Protein AF-0000000083528458 (afdb_homodimer)

Structure (mmCIF, N/CA/C/O backbone):
data_AF-0000000083528458-model_v1
#
loop_
_entity.id
_entity.type
_entity.pdbx_description
1 polymer Dermatopontin
#
loop_
_atom_site.group_PDB
_atom_site.id
_atom_site.type_symbol
_atom_site.label_atom_id
_atom_site.label_alt_id
_atom_site.label_comp_id
_atom_site.label_asym_id
_atom_site.label_entity_id
_atom_site.label_seq_id
_atom_site.pdbx_PDB_ins_code
_atom_site.Cartn_x
_atom_site.Cartn_y
_atom_site.Cartn_z
_atom_site.occupancy
_atom_site.B_iso_or_equiv
_atom_site.auth_seq_id
_atom_site.auth_comp_id
_atom_site.auth_asym_id
_atom_site.auth_atom_id
_atom_site.pdbx_PDB_model_num
ATOM 1 N N . MET A 1 1 ? 11.516 63.688 -13.656 1 26.7 1 MET A N 1
ATOM 2 C CA . MET A 1 1 ? 11.867 62.312 -13.43 1 26.7 1 MET A CA 1
ATOM 3 C C . MET A 1 1 ? 11.25 61.781 -12.133 1 26.7 1 MET A C 1
ATOM 5 O O . MET A 1 1 ? 11.594 62.281 -11.047 1 26.7 1 MET A O 1
ATOM 9 N N . ARG A 1 2 ? 9.875 61.438 -12.102 1 43.22 2 ARG A N 1
ATOM 10 C CA . ARG A 1 2 ? 9.016 60.938 -11.039 1 43.22 2 ARG A CA 1
ATOM 11 C C . ARG A 1 2 ? 9.578 59.656 -10.453 1 43.22 2 ARG A C 1
ATOM 13 O O . ARG A 1 2 ? 9.812 58.688 -11.18 1 43.22 2 ARG A O 1
ATOM 20 N N . THR A 1 3 ? 10.344 59.656 -9.414 1 36.19 3 THR A N 1
ATOM 21 C CA . THR A 1 3 ? 10.867 58.531 -8.648 1 36.19 3 THR A CA 1
ATOM 22 C C . THR A 1 3 ? 9.742 57.625 -8.172 1 36.19 3 THR A C 1
ATOM 24 O O . THR A 1 3 ? 8.867 58.062 -7.422 1 36.19 3 THR A O 1
ATOM 27 N N . LEU A 1 4 ? 9.258 56.688 -8.969 1 46.72 4 LEU A N 1
ATOM 28 C CA . LEU A 1 4 ? 8.273 55.719 -8.539 1 46.72 4 LEU A CA 1
ATOM 29 C C . LEU A 1 4 ? 8.82 54.844 -7.402 1 46.72 4 LEU A C 1
ATOM 31 O O . LEU A 1 4 ? 9.844 54.188 -7.559 1 46.72 4 LEU A O 1
ATOM 35 N N . GLY A 1 5 ? 8.555 55.156 -6.145 1 39.53 5 GLY A N 1
ATOM 36 C CA . GLY A 1 5 ? 8.828 54.375 -4.961 1 39.53 5 GLY A CA 1
ATOM 37 C C . GLY A 1 5 ? 8.195 53 -5.012 1 39.53 5 GLY A C 1
ATOM 38 O O . GLY A 1 5 ? 6.988 52.875 -5.211 1 39.53 5 GLY A O 1
ATOM 39 N N . LEU A 1 6 ? 8.953 51.938 -5.398 1 43.88 6 LEU A N 1
ATOM 40 C CA . LEU A 1 6 ? 8.562 50.531 -5.363 1 43.88 6 LEU A CA 1
ATOM 41 C C . LEU A 1 6 ? 8.195 50.094 -3.947 1 43.88 6 LEU A C 1
ATOM 43 O O . LEU A 1 6 ? 9.031 50.188 -3.039 1 43.88 6 LEU A O 1
ATOM 47 N N . LEU A 1 7 ? 6.898 50.125 -3.555 1 44.03 7 LEU A N 1
ATOM 48 C CA . LEU A 1 7 ? 6.398 49.531 -2.316 1 44.03 7 LEU A CA 1
ATOM 49 C C . LEU A 1 7 ? 6.598 48 -2.312 1 44.03 7 LEU A C 1
ATOM 51 O O . LEU A 1 7 ? 6.035 47.312 -3.15 1 44.03 7 LEU A O 1
ATOM 55 N N . ILE A 1 8 ? 7.684 47.531 -1.72 1 39.53 8 ILE A N 1
ATOM 56 C CA . ILE A 1 8 ? 7.91 46.094 -1.49 1 39.53 8 ILE A CA 1
ATOM 57 C C . ILE A 1 8 ? 6.91 45.562 -0.464 1 39.53 8 ILE A C 1
ATOM 59 O O . ILE A 1 8 ? 6.91 46 0.69 1 39.53 8 ILE A O 1
ATOM 63 N N . ILE A 1 9 ? 5.746 45.062 -0.829 1 37.22 9 ILE A N 1
ATOM 64 C CA . ILE A 1 9 ? 4.848 44.344 0.078 1 37.22 9 ILE A CA 1
ATOM 65 C C . ILE A 1 9 ? 5.52 43.062 0.566 1 37.22 9 ILE A C 1
ATOM 67 O O . ILE A 1 9 ? 5.781 42.156 -0.224 1 37.22 9 ILE A O 1
ATOM 71 N N . ILE A 1 10 ? 6.219 43.031 1.672 1 35.59 10 ILE A N 1
ATOM 72 C CA . ILE A 1 10 ? 6.699 41.844 2.328 1 35.59 10 ILE A CA 1
ATOM 73 C C . ILE A 1 10 ? 5.516 41 2.811 1 35.59 10 ILE A C 1
ATOM 75 O O . ILE A 1 10 ? 4.738 41.438 3.658 1 35.59 10 ILE A O 1
ATOM 79 N N . ILE A 1 11 ? 5 40.094 2.002 1 36.56 11 ILE A N 1
ATOM 80 C CA . ILE A 1 11 ? 4.023 39.125 2.482 1 36.56 11 ILE A CA 1
ATOM 81 C C . ILE A 1 11 ? 4.617 38.344 3.635 1 36.56 11 ILE A C 1
ATOM 83 O O . ILE A 1 11 ? 5.562 37.562 3.441 1 36.56 11 ILE A O 1
ATOM 87 N N . ALA A 1 12 ? 4.656 38.844 4.805 1 35.97 12 ALA A N 1
ATOM 88 C CA . ALA A 1 12 ? 4.992 38.062 5.988 1 35.97 12 ALA A CA 1
ATOM 89 C C . ALA A 1 12 ? 4.105 36.812 6.086 1 35.97 12 ALA A C 1
ATOM 91 O O . ALA A 1 12 ? 2.896 36.938 6.289 1 35.97 12 ALA A O 1
ATOM 92 N N . GLY A 1 13 ? 4.438 35.75 5.438 1 35.53 13 GLY A N 1
ATOM 93 C CA . GLY A 1 13 ? 3.771 34.5 5.801 1 35.53 13 GLY A CA 1
ATOM 94 C C . GLY A 1 13 ? 3.672 34.312 7.301 1 35.53 13 GLY A C 1
ATOM 95 O O . GLY A 1 13 ? 4.641 34.531 8.031 1 35.53 13 GLY A O 1
ATOM 96 N N . ILE A 1 14 ? 2.559 34.5 7.93 1 36.06 14 ILE A N 1
ATOM 97 C CA . ILE A 1 14 ? 2.248 34.219 9.328 1 36.06 14 ILE A CA 1
ATOM 98 C C . ILE A 1 14 ? 2.854 32.875 9.727 1 36.06 14 ILE A C 1
ATOM 100 O O . ILE A 1 14 ? 2.422 31.828 9.25 1 36.06 14 ILE A O 1
ATOM 104 N N . HIS A 1 15 ? 4.184 32.781 9.898 1 38.88 15 HIS A N 1
ATOM 105 C CA . HIS A 1 15 ? 4.77 31.641 10.609 1 38.88 15 HIS A CA 1
ATOM 106 C C . HIS A 1 15 ? 4.176 31.5 12.008 1 38.88 15 HIS A C 1
ATOM 108 O O . HIS A 1 15 ? 4.484 32.312 12.898 1 38.88 15 HIS A O 1
ATOM 114 N N . GLY A 1 16 ? 2.918 31.109 12.195 1 38.94 16 GLY A N 1
ATOM 115 C CA . GLY A 1 16 ? 2.393 30.906 13.531 1 38.94 16 GLY A CA 1
ATOM 116 C C . GLY A 1 16 ? 3.266 30 14.383 1 38.94 16 GLY A C 1
ATOM 117 O O . GLY A 1 16 ? 3.818 29.016 13.883 1 38.94 16 GLY A O 1
ATOM 118 N N . GLU A 1 17 ? 3.939 30.391 15.398 1 49.03 17 GLU A N 1
ATOM 119 C CA . GLU A 1 17 ? 4.668 29.609 16.406 1 49.03 17 GLU A CA 1
ATOM 120 C C . GLU A 1 17 ? 3.824 28.453 16.922 1 49.03 17 GLU A C 1
ATOM 122 O O . GLU A 1 17 ? 2.6 28.562 17.016 1 49.03 17 GLU A O 1
ATOM 127 N N . PRO A 1 18 ? 4.375 27.125 17 1 53.72 18 PRO A N 1
ATOM 128 C CA . PRO A 1 18 ? 3.648 25.969 17.516 1 53.72 18 PRO A CA 1
ATOM 129 C C . PRO A 1 18 ? 3.07 26.219 18.906 1 53.72 18 PRO A C 1
ATOM 131 O O . PRO A 1 18 ? 3.746 26.781 19.766 1 53.72 18 PRO A O 1
ATOM 134 N N . PRO A 1 19 ? 1.798 26.219 19.125 1 51.81 19 PRO A N 1
ATOM 135 C CA . PRO A 1 19 ? 1.324 26.203 20.516 1 51.81 19 PRO A CA 1
ATOM 136 C C . PRO A 1 19 ? 1.971 25.094 21.344 1 51.81 19 PRO A C 1
ATOM 138 O O . PRO A 1 19 ? 2.59 24.188 20.797 1 51.81 19 PRO A O 1
ATOM 141 N N . ASP A 1 20 ? 2.062 25.156 22.672 1 54.38 20 ASP A N 1
ATOM 142 C CA . ASP A 1 20 ? 2.457 24.094 23.594 1 54.38 20 ASP A CA 1
ATOM 143 C C . ASP A 1 20 ? 1.924 22.734 23.125 1 54.38 20 ASP A C 1
ATOM 145 O O . ASP A 1 20 ? 0.885 22.281 23.609 1 54.38 20 ASP A O 1
ATOM 149 N N . ASN A 1 21 ? 2.17 22.25 21.938 1 59.62 21 ASN A N 1
ATOM 150 C CA . ASN A 1 21 ? 1.593 21.078 21.297 1 59.62 21 ASN A CA 1
ATOM 151 C C . ASN A 1 21 ? 2.186 19.781 21.859 1 59.62 21 ASN A C 1
ATOM 153 O O . ASN A 1 21 ? 3.389 19.719 22.125 1 59.62 21 ASN A O 1
ATOM 157 N N . ARG A 1 22 ? 1.427 18.984 22.516 1 84.38 22 ARG A N 1
ATOM 158 C CA . ARG A 1 22 ? 1.817 17.609 22.844 1 84.38 22 ARG A CA 1
ATOM 159 C C . ARG A 1 22 ? 1.987 16.781 21.578 1 84.38 22 ARG A C 1
ATOM 161 O O . ARG A 1 22 ? 1.004 16.312 21 1 84.38 22 ARG A O 1
ATOM 168 N N . TRP A 1 23 ? 3.188 16.766 21.156 1 97.19 23 TRP A N 1
ATOM 169 C CA . TRP A 1 23 ? 3.564 15.969 20 1 97.19 23 TRP A CA 1
ATOM 170 C C . TRP A 1 23 ? 3.383 14.477 20.266 1 97.19 23 TRP A C 1
ATOM 172 O O . TRP A 1 23 ? 3.479 14.039 21.422 1 97.19 23 TRP A O 1
ATOM 182 N N . LEU A 1 24 ? 3.098 13.789 19.25 1 98 24 LEU A N 1
ATOM 183 C CA . LEU A 1 24 ? 2.725 12.383 19.391 1 98 24 LEU A CA 1
ATOM 184 C C . LEU A 1 24 ? 3.938 11.477 19.203 1 98 24 LEU A C 1
ATOM 186 O O . LEU A 1 24 ? 3.861 10.273 19.438 1 98 24 LEU A O 1
ATOM 190 N N . ASN A 1 25 ? 5.023 12 18.719 1 98.19 25 ASN A N 1
ATOM 191 C CA . ASN A 1 25 ? 6.27 11.258 18.578 1 98.19 25 ASN A CA 1
ATOM 192 C C . ASN A 1 25 ? 7.461 12.047 19.109 1 98.19 25 ASN A C 1
ATOM 194 O O . ASN A 1 25 ? 7.344 13.234 19.406 1 98.19 25 ASN A O 1
ATOM 198 N N . GLU A 1 26 ? 8.555 11.328 19.297 1 97.12 26 GLU A N 1
ATOM 199 C CA . GLU A 1 26 ? 9.867 11.93 19.531 1 97.12 26 GLU A CA 1
ATOM 200 C C . GLU A 1 26 ? 10.727 11.867 18.266 1 97.12 26 GLU A C 1
ATOM 202 O O . GLU A 1 26 ? 10.461 11.062 17.375 1 97.12 26 GLU A O 1
ATOM 207 N N . PHE A 1 27 ? 11.664 12.797 18.25 1 97.62 27 PHE A N 1
ATOM 208 C CA . PHE A 1 27 ? 12.586 12.75 17.125 1 97.62 27 PHE A CA 1
ATOM 209 C C . PHE A 1 27 ? 13.242 11.375 17.031 1 97.62 27 PHE A C 1
ATOM 211 O O . PHE A 1 27 ? 13.586 10.773 18.047 1 97.62 27 PHE A O 1
ATOM 218 N N . ASP A 1 28 ? 13.438 10.922 15.75 1 97.62 28 ASP A N 1
ATOM 219 C CA . ASP A 1 28 ? 14.18 9.719 15.406 1 97.62 28 ASP A CA 1
ATOM 220 C C . ASP A 1 28 ? 13.492 8.469 15.953 1 97.62 28 ASP A C 1
ATOM 222 O O . ASP A 1 28 ? 14.133 7.434 16.141 1 97.62 28 ASP A O 1
ATOM 226 N N . ASP A 1 29 ? 12.25 8.602 16.281 1 94.75 29 ASP A N 1
ATOM 227 C CA . ASP A 1 29 ? 11.508 7.496 16.875 1 94.75 29 ASP A CA 1
ATOM 228 C C . ASP A 1 29 ? 10.281 7.148 16.031 1 94.75 29 ASP A C 1
ATOM 230 O O . ASP A 1 29 ? 10.055 7.75 14.984 1 94.75 29 ASP A O 1
ATOM 234 N N . LYS A 1 30 ? 9.578 6.141 16.484 1 97.94 30 LYS A N 1
ATOM 235 C CA . LYS A 1 30 ? 8.383 5.68 15.773 1 97.94 30 LYS A CA 1
ATOM 236 C C . LYS A 1 30 ? 7.195 6.598 16.062 1 97.94 30 LYS A C 1
ATOM 238 O O . LYS A 1 30 ? 7.145 7.254 17.094 1 97.94 30 LYS A O 1
ATOM 243 N N . LEU A 1 31 ? 6.332 6.746 15.086 1 98.75 31 LEU A N 1
ATOM 244 C CA . LEU A 1 31 ? 5.031 7.402 15.188 1 98.75 31 LEU A CA 1
ATOM 245 C C . LEU A 1 31 ? 3.902 6.402 14.961 1 98.75 31 LEU A C 1
ATOM 247 O O . LEU A 1 31 ? 3.889 5.688 13.953 1 98.75 31 LEU A O 1
ATOM 251 N N . LEU A 1 32 ? 3.062 6.223 15.906 1 98.81 32 LEU A N 1
ATOM 252 C CA . LEU A 1 32 ? 1.847 5.43 15.773 1 98.81 32 LEU A CA 1
ATOM 253 C C . LEU A 1 32 ? 0.646 6.176 16.344 1 98.81 32 LEU A C 1
ATOM 255 O O . LEU A 1 32 ? 0.632 6.527 17.531 1 98.81 32 LEU A O 1
ATOM 259 N N . PHE A 1 33 ? -0.317 6.406 15.508 1 98.81 33 PHE A N 1
ATOM 260 C CA . PHE A 1 33 ? -1.505 7.141 15.93 1 98.81 33 PHE A CA 1
ATOM 261 C C . PHE A 1 33 ? -2.742 6.637 15.195 1 98.81 33 PHE A C 1
ATOM 263 O O . PHE A 1 33 ? -2.707 6.426 13.984 1 98.81 33 PHE A O 1
ATOM 270 N N . THR A 1 34 ? -3.811 6.422 15.859 1 98.88 34 THR A N 1
ATOM 271 C CA . THR A 1 34 ? -5.137 6.195 15.297 1 98.88 34 THR A CA 1
ATOM 272 C C . THR A 1 34 ? -6.191 7.004 16.047 1 98.88 34 THR A C 1
ATOM 274 O O . THR A 1 34 ? -6.129 7.133 17.266 1 98.88 34 THR A O 1
ATOM 277 N N . CYS A 1 35 ? -7.137 7.516 15.328 1 98.88 35 CYS A N 1
ATOM 278 C CA . CYS A 1 35 ? -8.273 8.18 15.969 1 98.88 35 CYS A CA 1
ATOM 279 C C . CYS A 1 35 ? -9.156 7.168 16.688 1 98.88 35 CYS A C 1
ATOM 281 O O . CYS A 1 35 ? -9.203 5.992 16.312 1 98.88 35 CYS A O 1
ATOM 283 N N . PRO A 1 36 ? -9.906 7.691 17.719 1 98.38 36 PRO A N 1
ATOM 284 C CA . PRO A 1 36 ? -10.914 6.816 18.312 1 98.38 36 PRO A CA 1
ATOM 285 C C . PRO A 1 36 ? -11.938 6.309 17.297 1 98.38 36 PRO A C 1
ATOM 287 O O . PRO A 1 36 ? -12.156 6.945 16.266 1 98.38 36 PRO A O 1
ATOM 290 N N . THR A 1 37 ? -12.578 5.188 17.734 1 97.06 37 THR A N 1
ATOM 291 C CA . THR A 1 37 ? -13.594 4.594 16.875 1 97.06 37 THR A CA 1
ATOM 292 C C . THR A 1 37 ? -14.617 5.645 16.438 1 97.06 37 THR A C 1
ATOM 294 O O . THR A 1 37 ? -15.039 6.477 17.234 1 97.06 37 THR A O 1
ATOM 297 N N . LEU A 1 38 ? -15.008 5.68 15.219 1 98.56 38 LEU A N 1
ATOM 298 C CA . LEU A 1 38 ? -16.016 6.512 14.586 1 98.56 38 LEU A CA 1
ATOM 299 C C . LEU A 1 38 ? -15.445 7.871 14.195 1 98.56 38 LEU A C 1
ATOM 301 O O . LEU A 1 38 ? -16.156 8.703 13.609 1 98.56 38 LEU A O 1
ATOM 305 N N . ASN A 1 39 ? -14.234 8.133 14.594 1 98.81 39 ASN A N 1
ATOM 306 C CA . ASN A 1 39 ? -13.586 9.398 14.281 1 98.81 39 ASN A CA 1
ATOM 307 C C . ASN A 1 39 ? -12.523 9.234 13.203 1 98.81 39 ASN A C 1
ATOM 309 O O . ASN A 1 39 ? -12.023 8.133 12.977 1 98.81 39 ASN A O 1
ATOM 313 N N . THR A 1 40 ? -12.258 10.336 12.539 1 98.94 40 THR A N 1
ATOM 314 C CA . THR A 1 40 ? -11.195 10.398 11.547 1 98.94 40 THR A CA 1
ATOM 315 C C . THR A 1 40 ? -10.289 11.609 11.789 1 98.94 40 THR A C 1
ATOM 317 O O . THR A 1 40 ? -10.617 12.477 12.602 1 98.94 40 THR A O 1
ATOM 320 N N . ILE A 1 41 ? -9.164 11.68 11.125 1 98.94 41 ILE A N 1
ATOM 321 C CA . ILE A 1 41 ? -8.219 12.773 11.305 1 98.94 41 ILE A CA 1
ATOM 322 C C . ILE A 1 41 ? -8.812 14.07 10.758 1 98.94 41 ILE A C 1
ATOM 324 O O . ILE A 1 41 ? -9.242 14.125 9.609 1 98.94 41 ILE A O 1
ATOM 328 N N . GLY A 1 42 ? -8.812 15.086 11.641 1 98.88 42 GLY A N 1
ATOM 329 C CA . GLY A 1 42 ? -9.391 16.359 11.234 1 98.88 42 GLY A CA 1
ATOM 330 C C . GLY A 1 42 ? -8.383 17.5 11.242 1 98.88 42 GLY A C 1
ATOM 331 O O . GLY A 1 42 ? -8.648 18.578 10.711 1 98.88 42 GLY A O 1
ATOM 332 N N . LEU A 1 43 ? -7.293 17.359 11.844 1 98.81 43 LEU A N 1
ATOM 333 C CA . LEU A 1 43 ? -6.234 18.359 11.938 1 98.81 43 LEU A CA 1
ATOM 334 C C . LEU A 1 43 ? -4.859 17.688 11.945 1 98.81 43 LEU A C 1
ATOM 336 O O . LEU A 1 43 ? -4.656 16.672 12.609 1 98.81 43 LEU A O 1
ATOM 340 N N . ILE A 1 44 ? -3.938 18.25 11.164 1 98.88 44 ILE A N 1
ATOM 341 C CA . ILE A 1 44 ? -2.564 17.766 11.109 1 98.88 44 ILE A CA 1
ATOM 342 C C . ILE A 1 44 ? -1.596 18.906 11.406 1 98.88 44 ILE A C 1
ATOM 344 O O . ILE A 1 44 ? -1.685 19.969 10.797 1 98.88 44 ILE A O 1
ATOM 348 N N . SER A 1 45 ? -0.656 18.719 12.32 1 98.69 45 SER A N 1
ATOM 349 C CA . SER A 1 45 ? 0.413 19.672 12.594 1 98.69 45 SER A CA 1
ATOM 350 C C . SER A 1 45 ? 1.772 18.984 12.641 1 98.69 45 SER A C 1
ATOM 352 O O . SER A 1 45 ? 1.883 17.844 13.117 1 98.69 45 SER A O 1
ATOM 354 N N . SER A 1 46 ? 2.721 19.688 12.148 1 98.62 46 SER A N 1
ATOM 355 C CA . SER A 1 46 ? 4.059 19.094 12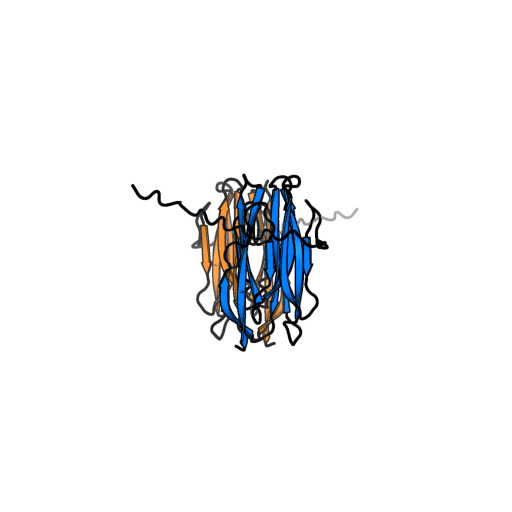.172 1 98.62 46 SER A CA 1
ATOM 356 C C . SER A 1 46 ? 5.133 20.172 12.219 1 98.62 46 SER A C 1
ATOM 358 O O . SER A 1 46 ? 4.961 21.266 11.664 1 98.62 46 SER A O 1
ATOM 360 N N . GLN A 1 47 ? 6.227 19.812 12.883 1 97.81 47 GLN A N 1
ATOM 361 C CA . GLN A 1 47 ? 7.371 20.703 13 1 97.81 47 GLN A CA 1
ATOM 362 C C . GLN A 1 47 ? 8.68 19.938 12.82 1 97.81 47 GLN A C 1
ATOM 364 O O . GLN A 1 47 ? 8.914 18.922 13.484 1 97.81 47 GLN A O 1
ATOM 369 N N . HIS A 1 48 ? 9.484 20.453 11.977 1 98.38 48 HIS A N 1
ATOM 370 C CA . HIS A 1 48 ? 10.797 19.859 11.727 1 98.38 48 HIS A CA 1
ATOM 371 C C . HIS A 1 48 ? 11.852 20.469 12.656 1 98.38 48 HIS A C 1
ATOM 373 O O . HIS A 1 48 ? 11.742 21.625 13.055 1 98.38 48 HIS A O 1
ATOM 379 N N . HIS A 1 49 ? 12.82 19.672 12.953 1 97.88 49 HIS A N 1
ATOM 380 C CA . HIS A 1 49 ? 14.008 20.172 13.641 1 97.88 49 HIS A CA 1
ATOM 381 C C . HIS A 1 49 ? 15.273 19.766 12.891 1 97.88 49 HIS A C 1
ATOM 383 O O . HIS A 1 49 ? 15.555 18.578 12.711 1 97.88 49 HIS A O 1
ATOM 389 N N . SER A 1 50 ? 16.141 20.719 12.578 1 97.25 50 SER A N 1
ATOM 390 C CA . SER A 1 50 ? 17.281 20.531 11.688 1 97.25 50 SER A CA 1
ATOM 391 C C . SER A 1 50 ? 18.375 19.719 12.359 1 97.25 50 SER A C 1
ATOM 393 O O . SER A 1 50 ? 19.219 19.109 11.688 1 97.25 50 SER A O 1
ATOM 395 N N . TYR A 1 51 ? 18.453 19.734 13.656 1 97.56 51 TYR A N 1
ATOM 396 C CA . TYR A 1 51 ? 19.438 18.922 14.359 1 97.56 51 TYR A CA 1
ATOM 397 C C . TYR A 1 51 ? 19.125 17.438 14.211 1 97.56 51 TYR A C 1
ATOM 399 O O . TYR A 1 51 ? 20.031 16.641 13.953 1 97.56 51 TYR A O 1
ATOM 407 N N . TYR A 1 52 ? 17.875 17.094 14.43 1 98 52 TYR A N 1
ATOM 408 C CA . TYR A 1 52 ? 17.453 15.703 14.383 1 98 52 TYR A CA 1
ATOM 409 C C . TYR A 1 52 ? 17.125 15.281 12.953 1 98 52 TYR A C 1
ATOM 411 O O . TYR A 1 52 ? 17 14.094 12.664 1 98 52 TYR A O 1
ATOM 419 N N . GLU A 1 53 ? 16.984 16.359 12.055 1 98.5 53 GLU A N 1
ATOM 420 C CA . GLU A 1 53 ? 16.562 16.141 10.672 1 98.5 53 GLU A CA 1
ATOM 421 C C . GLU A 1 53 ? 15.312 15.25 10.609 1 98.5 53 GLU A C 1
ATOM 423 O O . GLU A 1 53 ? 15.281 14.266 9.867 1 98.5 53 GLU A O 1
ATOM 428 N N . ASP A 1 54 ? 14.367 15.531 11.477 1 98.69 54 ASP A N 1
ATOM 429 C CA . ASP A 1 54 ? 13.094 14.828 11.625 1 98.69 54 ASP A CA 1
ATOM 430 C C . ASP A 1 54 ? 11.984 15.781 12.047 1 98.69 54 ASP A C 1
ATOM 432 O O . ASP A 1 54 ? 12.242 16.938 12.398 1 98.69 54 ASP A O 1
ATOM 436 N N . ARG A 1 55 ? 10.758 15.289 11.914 1 98.5 55 ARG A N 1
ATOM 437 C CA . ARG A 1 55 ? 9.602 16.109 12.25 1 98.5 55 ARG A CA 1
ATOM 438 C C . ARG A 1 55 ? 8.844 15.508 13.438 1 98.5 55 ARG A C 1
ATOM 440 O O . ARG A 1 55 ? 8.789 14.289 13.602 1 98.5 55 ARG A O 1
ATOM 447 N N . LEU A 1 56 ? 8.266 16.391 14.195 1 98.44 56 LEU A N 1
ATOM 448 C CA . LEU A 1 56 ? 7.234 16.047 15.172 1 98.44 56 LEU A CA 1
ATOM 449 C C . LEU A 1 56 ? 5.844 16.172 14.555 1 98.44 56 LEU A C 1
ATOM 451 O O . LEU A 1 56 ? 5.621 17.016 13.68 1 98.44 56 LEU A O 1
ATOM 455 N N . TRP A 1 57 ? 4.961 15.336 15.047 1 98.69 57 TRP A N 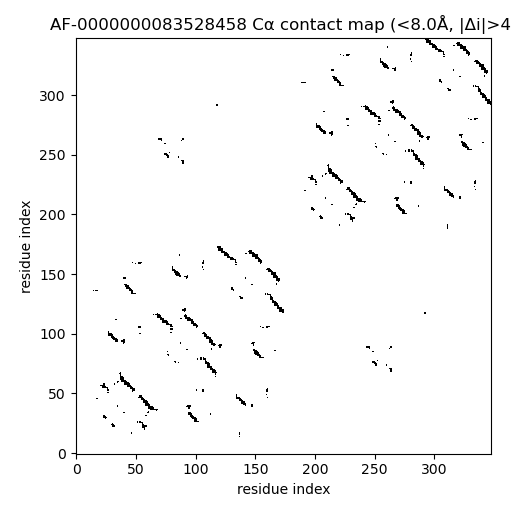1
ATOM 456 C CA . TRP A 1 57 ? 3.627 15.289 14.453 1 98.69 57 TRP A CA 1
ATOM 457 C C . TRP A 1 57 ? 2.549 15.336 15.531 1 98.69 57 TRP A C 1
ATOM 459 O O . TRP A 1 57 ? 2.713 14.75 16.609 1 98.69 57 TRP A O 1
ATOM 469 N N . ASP A 1 58 ? 1.53 16.016 15.25 1 98.38 5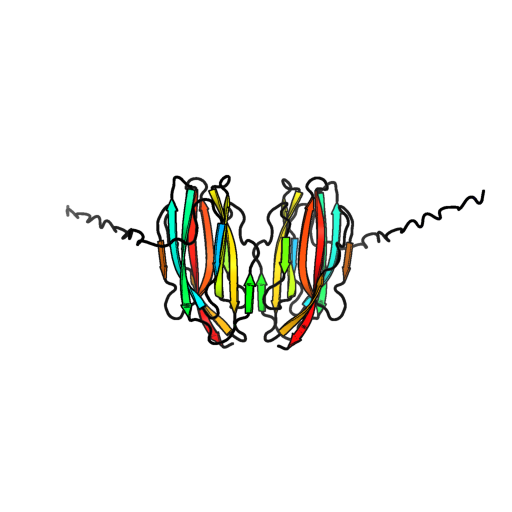8 ASP A N 1
ATOM 470 C CA . ASP A 1 58 ? 0.301 15.953 16.031 1 98.38 58 ASP A CA 1
ATOM 471 C C . ASP A 1 58 ? -0.922 15.812 15.125 1 98.38 58 ASP A C 1
ATOM 473 O O . ASP A 1 58 ? -0.97 16.391 14.047 1 98.38 58 ASP A O 1
ATOM 477 N N . PHE A 1 59 ? -1.812 15.023 15.562 1 98.69 59 PHE A N 1
ATOM 478 C CA . PHE A 1 59 ? -3.084 14.812 14.883 1 98.69 59 PHE A CA 1
ATOM 479 C C . PHE A 1 59 ? -4.25 15 15.844 1 98.69 59 PHE A C 1
ATOM 481 O O . PHE A 1 59 ? -4.203 14.531 16.984 1 98.69 59 PHE A O 1
ATOM 488 N N . LYS A 1 60 ? -5.266 15.648 15.344 1 98.38 60 LYS A N 1
ATOM 489 C CA . LYS A 1 60 ? -6.539 15.703 16.047 1 98.38 60 LYS A CA 1
ATOM 490 C C . LYS A 1 60 ? -7.652 15.055 15.234 1 98.38 60 LYS A C 1
ATOM 492 O O . LYS A 1 60 ? -7.605 15.055 14 1 98.38 60 LYS A O 1
ATOM 497 N N . CYS A 1 61 ? -8.641 14.578 15.984 1 98.69 61 CYS A N 1
ATOM 498 C CA . CYS A 1 61 ? -9.688 13.797 15.328 1 98.69 61 CYS A CA 1
ATOM 499 C C . CYS A 1 61 ? -11.016 14.555 15.344 1 98.69 61 CYS A C 1
ATOM 501 O O . CYS A 1 61 ? -11.203 15.477 16.141 1 98.69 61 CYS A O 1
ATOM 503 N N . LYS A 1 62 ? -11.844 14.211 14.461 1 98.69 62 LYS A N 1
ATOM 504 C CA . LYS A 1 62 ? -13.219 14.695 14.422 1 98.69 62 LYS A CA 1
ATOM 505 C C . LYS A 1 62 ? -14.203 13.547 14.211 1 98.69 62 LYS A C 1
ATOM 507 O O . LYS A 1 62 ? -13.891 12.578 13.516 1 98.69 62 LYS A O 1
ATOM 512 N N . ALA A 1 63 ? -15.406 13.75 14.742 1 98.25 63 ALA A N 1
ATOM 513 C CA . ALA A 1 63 ? -16.453 12.75 14.539 1 98.25 63 ALA A CA 1
ATOM 514 C C . ALA A 1 63 ? -16.844 12.656 13.07 1 98.25 63 ALA A C 1
ATOM 516 O O . ALA A 1 63 ? -17.078 13.68 12.414 1 98.25 63 ALA A O 1
ATOM 517 N N . THR A 1 64 ? -16.938 11.453 12.531 1 98.25 64 THR A N 1
ATOM 518 C CA . THR A 1 64 ? -17.156 11.305 11.094 1 98.25 64 THR A CA 1
ATOM 519 C C . THR A 1 64 ? -18.188 10.219 10.82 1 98.25 64 THR A C 1
ATOM 521 O O . THR A 1 64 ? -19.156 10.453 10.102 1 98.25 64 THR A O 1
ATOM 524 N N . PHE A 1 65 ? -18.016 9 11.398 1 97.69 65 PHE A N 1
ATOM 525 C CA . PHE A 1 65 ? -18.844 7.855 11.062 1 97.69 65 PHE A CA 1
ATOM 526 C C . PHE A 1 65 ? -20.047 7.77 12 1 97.69 65 PHE A C 1
ATOM 528 O O . PHE A 1 65 ? -19.938 8.031 13.195 1 97.69 65 PHE A O 1
ATOM 535 N N . SER A 1 66 ? -21.172 7.406 11.414 1 95.75 66 SER A N 1
ATOM 536 C CA . SER A 1 66 ? -22.375 7.219 12.203 1 95.75 66 SER A CA 1
ATOM 537 C C . SER A 1 66 ? -22.578 5.75 12.57 1 95.75 66 SER A C 1
ATOM 539 O O . SER A 1 66 ? -23.5 5.414 13.32 1 95.75 66 SER A O 1
ATOM 541 N N . GLU A 1 67 ? -21.812 4.863 11.977 1 96.44 67 GLU A N 1
ATOM 542 C CA . GLU A 1 67 ? -21.781 3.432 12.258 1 96.44 67 GLU A CA 1
ATOM 543 C C . GLU A 1 67 ? -20.359 2.9 12.289 1 96.44 67 GLU A C 1
ATOM 545 O O . GLU A 1 67 ? -19.422 3.59 11.867 1 96.44 67 GLU A O 1
ATOM 550 N N . LEU A 1 68 ? -20.234 1.644 12.82 1 97.19 68 LEU A N 1
ATOM 551 C CA . LEU A 1 68 ? -18.906 1.062 12.938 1 97.19 68 LEU A CA 1
ATOM 552 C C . LEU A 1 68 ? -18.281 0.85 11.562 1 97.19 68 LEU A C 1
ATOM 554 O O . LEU A 1 68 ? -18.828 0.129 10.734 1 97.19 68 LEU A O 1
ATOM 558 N N . PRO A 1 69 ? -17.156 1.427 11.32 1 97.94 69 PRO A N 1
ATOM 559 C CA . PRO A 1 69 ? -16.5 1.246 10.023 1 97.94 69 PRO A CA 1
ATOM 560 C C . PRO A 1 69 ? -15.641 -0.015 9.969 1 97.94 69 PRO A C 1
ATOM 562 O O . PRO A 1 69 ? -15.273 -0.566 11.008 1 97.94 69 PRO A O 1
ATOM 565 N N . THR A 1 70 ? -15.312 -0.488 8.727 1 96.75 70 THR A N 1
ATOM 566 C CA . THR A 1 70 ? -14.25 -1.452 8.477 1 96.75 70 THR A CA 1
ATOM 567 C C . THR A 1 70 ? -12.938 -0.738 8.164 1 96.75 70 THR A C 1
ATOM 569 O O . THR A 1 70 ? -12.922 0.244 7.418 1 96.75 70 THR A O 1
ATOM 572 N N . CYS A 1 71 ? -11.906 -1.271 8.781 1 98.31 71 CYS A N 1
ATOM 573 C CA . CYS A 1 71 ? -10.648 -0.55 8.648 1 98.31 71 CYS A CA 1
ATOM 574 C C . CYS A 1 71 ? -9.516 -1.495 8.25 1 98.31 71 CYS A C 1
ATOM 576 O O . CYS A 1 71 ? -9.594 -2.699 8.5 1 98.31 71 CYS A O 1
ATOM 578 N N . ALA A 1 72 ? -8.508 -0.955 7.594 1 98.5 72 ALA A N 1
ATOM 579 C CA . ALA A 1 72 ? -7.328 -1.728 7.223 1 98.5 72 ALA A CA 1
ATOM 580 C C . ALA A 1 72 ? -6.09 -0.837 7.16 1 98.5 72 ALA A C 1
ATOM 582 O O . ALA A 1 72 ? -6.156 0.296 6.68 1 98.5 72 ALA A O 1
ATOM 583 N N . TRP A 1 73 ? -4.969 -1.378 7.66 1 98.88 73 TRP A N 1
ATOM 584 C CA . TRP A 1 73 ? -3.678 -0.727 7.469 1 98.88 73 TRP A CA 1
ATOM 585 C C . TRP A 1 73 ? -3.141 -0.988 6.062 1 98.88 73 TRP A C 1
ATOM 587 O O . TRP A 1 73 ? -3.285 -2.092 5.531 1 98.88 73 TRP A O 1
ATOM 597 N N . THR A 1 74 ? -2.469 0.001 5.508 1 98.88 74 THR A N 1
ATOM 598 C CA . THR A 1 74 ? -1.68 -0.222 4.301 1 98.88 74 THR A CA 1
ATOM 599 C C . THR A 1 74 ? -0.325 -0.833 4.648 1 98.88 74 THR A C 1
ATOM 601 O O . THR A 1 74 ? 0.092 -0.815 5.809 1 98.88 74 THR A O 1
ATOM 604 N N . ASN A 1 75 ? 0.372 -1.448 3.623 1 98.69 75 ASN A N 1
ATOM 605 C CA . ASN A 1 75 ? 1.826 -1.522 3.727 1 98.69 75 ASN A CA 1
ATOM 606 C C . ASN A 1 75 ? 2.465 -0.139 3.646 1 98.69 75 ASN A C 1
ATOM 608 O O . ASN A 1 75 ? 1.766 0.8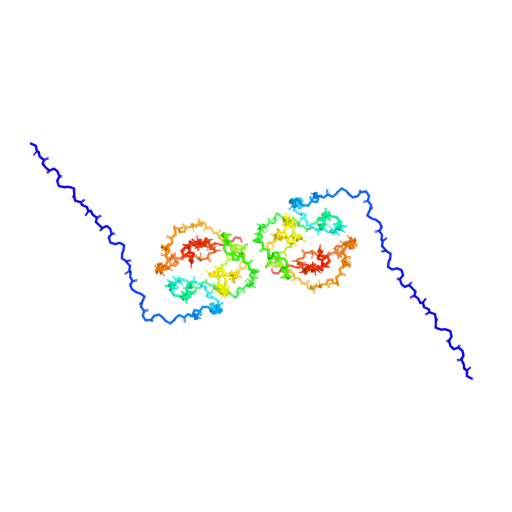65 3.498 1 98.69 75 ASN A O 1
ATOM 612 N N . TYR A 1 76 ? 3.809 -0.108 3.848 1 98.88 76 TYR A N 1
ATOM 613 C CA . TYR A 1 76 ? 4.453 1.186 3.648 1 98.88 76 TYR A CA 1
ATOM 614 C C . TYR A 1 76 ? 4.215 1.702 2.236 1 98.88 76 TYR A C 1
ATOM 616 O O . TYR A 1 76 ? 4.387 0.967 1.262 1 98.88 76 TYR A O 1
ATOM 624 N N . VAL A 1 77 ? 3.855 3.002 2.186 1 98.81 77 VAL A N 1
ATOM 625 C CA . VAL A 1 77 ? 3.438 3.523 0.889 1 98.81 77 VAL A CA 1
ATOM 626 C C . VAL A 1 77 ? 4.637 4.137 0.168 1 98.81 77 VAL A C 1
ATOM 628 O O . VAL A 1 77 ? 4.531 4.543 -0.991 1 98.81 77 VAL A O 1
ATOM 631 N N . ASN A 1 78 ? 5.781 4.25 0.856 1 98.69 78 ASN A N 1
ATOM 632 C CA . ASN A 1 78 ? 6.996 4.809 0.271 1 98.69 78 ASN A CA 1
ATOM 633 C C . ASN A 1 78 ? 8.25 4.102 0.795 1 98.69 78 ASN A C 1
ATOM 635 O O . ASN A 1 78 ? 8.242 3.572 1.907 1 98.69 78 ASN A O 1
ATOM 639 N N . ASN A 1 79 ? 9.32 4.168 -0.01 1 98.06 79 ASN A N 1
ATOM 640 C CA . ASN A 1 79 ? 10.672 3.949 0.497 1 98.06 79 ASN A CA 1
ATOM 641 C C . ASN A 1 79 ? 11.289 5.242 1.018 1 98.06 79 ASN A C 1
ATOM 643 O O . ASN A 1 79 ? 10.75 6.328 0.798 1 98.06 79 ASN A O 1
ATOM 647 N N . MET A 1 80 ? 12.438 5.027 1.713 1 98.31 80 MET A N 1
ATOM 648 C CA . MET A 1 80 ? 13.195 6.219 2.094 1 98.31 80 MET A CA 1
ATOM 649 C C . MET A 1 80 ? 13.555 7.051 0.869 1 98.31 80 MET A C 1
ATOM 651 O O . MET A 1 80 ? 13.922 6.504 -0.172 1 98.31 80 MET A O 1
ATOM 655 N N . ASP A 1 81 ? 13.336 8.398 0.968 1 98.44 81 ASP A N 1
ATOM 656 C CA . ASP A 1 81 ? 13.68 9.398 -0.033 1 98.44 81 ASP A CA 1
ATOM 657 C C . ASP A 1 81 ? 12.734 9.328 -1.23 1 98.44 81 ASP A C 1
ATOM 659 O O . ASP A 1 81 ? 12.836 10.141 -2.154 1 98.44 81 ASP A O 1
ATOM 663 N N . GLU A 1 82 ? 11.812 8.383 -1.188 1 98.25 82 GLU A N 1
ATOM 664 C CA . GLU A 1 82 ? 10.914 8.203 -2.32 1 98.25 82 GLU A CA 1
ATOM 665 C C . GLU A 1 82 ? 9.695 9.109 -2.209 1 98.25 82 GLU A C 1
ATOM 667 O O . GLU A 1 82 ? 9.055 9.18 -1.156 1 98.25 82 GLU A O 1
ATOM 672 N N . GLU A 1 83 ? 9.453 9.891 -3.285 1 98.69 83 GLU A N 1
ATOM 673 C CA . GLU A 1 83 ? 8.18 10.609 -3.381 1 98.69 83 GLU A CA 1
ATOM 674 C C . GLU A 1 83 ? 7.008 9.641 -3.48 1 98.69 83 GLU A C 1
ATOM 676 O O . GLU A 1 83 ? 7.145 8.547 -4.035 1 98.69 83 GLU A O 1
ATOM 681 N N . PHE A 1 84 ? 5.855 10.023 -2.881 1 98.75 84 PHE A N 1
ATOM 682 C CA . PHE A 1 84 ? 4.672 9.188 -3.031 1 98.75 84 PHE A CA 1
ATOM 683 C C . PHE A 1 84 ? 3.41 10.039 -3.098 1 98.75 84 PHE A C 1
ATOM 685 O O . PHE A 1 84 ? 3.404 11.188 -2.637 1 98.75 84 PHE A O 1
ATOM 692 N N . ALA A 1 85 ? 2.43 9.562 -3.771 1 98.81 85 ALA A N 1
ATOM 693 C CA . ALA A 1 85 ? 1.027 9.961 -3.699 1 98.81 85 ALA A CA 1
ATOM 694 C C . ALA A 1 85 ? 0.133 8.781 -3.344 1 98.81 85 ALA A C 1
ATOM 696 O O . ALA A 1 85 ? 0.164 7.746 -4.02 1 98.81 85 ALA A O 1
ATOM 697 N N . PHE A 1 86 ? -0.547 8.945 -2.258 1 98.94 86 PHE A N 1
ATOM 698 C CA . PHE A 1 86 ? -1.374 7.867 -1.739 1 98.94 86 PHE A CA 1
ATOM 699 C C . PHE A 1 86 ? -2.809 8.336 -1.523 1 98.94 86 PHE A C 1
ATOM 701 O O . PHE A 1 86 ? -3.037 9.453 -1.052 1 98.94 86 PHE A O 1
ATOM 708 N N . THR A 1 87 ? -3.734 7.516 -1.951 1 98.94 87 THR A N 1
ATOM 709 C CA . THR A 1 87 ? -5.148 7.695 -1.642 1 98.94 87 THR A CA 1
ATOM 710 C C . THR A 1 87 ? -5.754 6.406 -1.103 1 98.94 87 THR A C 1
ATOM 712 O O . THR A 1 87 ? -5.59 5.34 -1.698 1 98.94 87 THR A O 1
ATOM 715 N N . CYS A 1 88 ? -6.457 6.5 0.057 1 98.88 88 CYS A N 1
ATOM 716 C CA . CYS A 1 88 ? -7.168 5.336 0.574 1 98.88 88 CYS A CA 1
ATOM 717 C C . CYS A 1 88 ? -8.141 4.789 -0.462 1 98.88 88 CYS A C 1
ATOM 719 O O . CYS A 1 88 ? -8.891 5.551 -1.081 1 98.88 88 CYS A O 1
ATOM 721 N N . PRO A 1 89 ? -8.148 3.426 -0.621 1 98.38 89 PRO A N 1
ATOM 722 C CA . PRO A 1 89 ? -8.969 2.861 -1.69 1 98.38 89 PRO A CA 1
ATOM 723 C C . PRO A 1 89 ? -10.445 2.734 -1.296 1 98.38 89 PRO A C 1
ATOM 725 O O . PRO A 1 89 ? -10.766 2.736 -0.106 1 98.38 89 PRO A O 1
ATOM 728 N N . PHE A 1 90 ? -11.328 2.674 -2.289 1 97.5 90 PHE A N 1
ATOM 729 C CA . PHE A 1 90 ? -12.734 2.297 -2.195 1 97.5 90 PHE A CA 1
ATOM 730 C C . PHE A 1 90 ? -13.5 3.285 -1.327 1 97.5 90 PHE A C 1
ATOM 732 O O . PHE A 1 90 ? -14.352 2.887 -0.527 1 97.5 90 PHE A O 1
ATOM 739 N N . GLY A 1 91 ? -13.102 4.52 -1.498 1 97.31 91 GLY A N 1
ATOM 740 C CA . GLY A 1 91 ? -13.852 5.578 -0.838 1 97.31 91 GLY A CA 1
ATOM 741 C C . GLY A 1 91 ? -13.586 5.656 0.653 1 97.31 91 GLY A C 1
ATOM 742 O O . GLY A 1 91 ? -14.367 6.25 1.399 1 97.31 91 GLY A O 1
ATOM 743 N N . SER A 1 92 ? -12.523 5.012 1.119 1 98.56 92 SER A N 1
ATOM 744 C CA . SER A 1 92 ? -12.203 5.031 2.543 1 98.56 92 SER A CA 1
ATOM 745 C C . SER A 1 92 ? -11.469 6.316 2.928 1 98.56 92 SER A C 1
ATOM 747 O O . SER A 1 92 ? -11.086 7.102 2.057 1 98.56 92 SER A O 1
ATOM 749 N N . ILE A 1 93 ? -11.406 6.516 4.281 1 98.88 93 ILE A N 1
ATOM 750 C CA . ILE A 1 93 ? -10.914 7.754 4.879 1 98.88 93 ILE A CA 1
ATOM 751 C C . ILE A 1 93 ? -9.727 7.449 5.793 1 98.88 93 ILE A C 1
ATOM 753 O O . ILE A 1 93 ? -9.727 6.441 6.508 1 98.88 93 ILE A O 1
ATOM 757 N N . ILE A 1 94 ? -8.734 8.328 5.758 1 98.94 94 ILE A N 1
ATOM 758 C CA . ILE A 1 94 ? -7.562 8.133 6.605 1 98.94 94 ILE A CA 1
ATOM 759 C C . ILE A 1 94 ? -7.922 8.422 8.055 1 98.94 94 ILE A C 1
ATOM 761 O O . ILE A 1 94 ? -8.359 9.531 8.383 1 98.94 94 ILE A O 1
ATOM 765 N N . THR A 1 95 ? -7.633 7.414 8.945 1 98.94 95 THR A N 1
ATOM 766 C CA . THR A 1 95 ? -7.996 7.547 10.352 1 98.94 95 THR A CA 1
ATOM 767 C C . THR A 1 95 ? -6.773 7.363 11.25 1 98.94 95 THR A C 1
ATOM 769 O O . THR A 1 95 ? -6.859 7.531 12.469 1 98.94 95 THR A O 1
ATOM 772 N N . GLY A 1 96 ? -5.648 7.004 10.672 1 98.94 96 GLY A N 1
ATOM 773 C CA . GLY A 1 96 ? -4.441 6.773 11.445 1 98.94 96 GLY A CA 1
ATOM 774 C C . GLY A 1 96 ? -3.184 6.738 10.594 1 98.94 96 GLY A C 1
ATOM 775 O O . GLY A 1 96 ? -3.262 6.703 9.367 1 98.94 96 GLY A O 1
ATOM 776 N N . VAL A 1 97 ? -2.07 6.824 11.289 1 98.94 97 VAL A N 1
ATOM 777 C CA . VAL A 1 97 ? -0.769 6.824 10.625 1 98.94 97 VAL A CA 1
ATOM 778 C C . VAL A 1 97 ? 0.228 6.012 11.445 1 98.94 97 VAL A C 1
ATOM 780 O O . VAL A 1 97 ? 0.139 5.965 12.68 1 98.94 97 VAL A O 1
ATOM 783 N N . GLU A 1 98 ? 1.065 5.336 10.758 1 98.94 98 GLU A N 1
ATOM 784 C CA . GLU A 1 98 ? 2.277 4.738 11.312 1 98.94 98 GLU A CA 1
ATOM 785 C C . GLU A 1 98 ? 3.508 5.129 10.5 1 98.94 98 GLU A C 1
ATOM 787 O O . GLU A 1 98 ? 3.455 5.176 9.266 1 98.94 98 GLU A O 1
ATOM 792 N N . ALA A 1 99 ? 4.559 5.469 11.219 1 98.88 99 ALA A N 1
ATOM 793 C CA . ALA A 1 99 ? 5.785 5.836 10.516 1 98.88 99 ALA A CA 1
ATOM 794 C C . ALA A 1 99 ? 7.012 5.578 11.391 1 98.88 99 ALA A C 1
ATOM 796 O O . ALA A 1 99 ? 6.91 5.516 12.617 1 98.88 99 ALA A O 1
ATOM 797 N N . TYR A 1 100 ? 8.109 5.441 10.742 1 98.56 100 TYR A N 1
ATOM 798 C CA . TYR A 1 100 ? 9.375 5.418 11.461 1 98.56 100 TYR A CA 1
ATOM 799 C C . TYR A 1 100 ? 10.445 6.195 10.703 1 98.56 100 TYR A C 1
ATOM 801 O O . TYR A 1 100 ? 10.383 6.316 9.477 1 98.56 100 TYR A O 1
ATOM 809 N N . HIS A 1 101 ? 11.336 6.688 11.5 1 98.75 101 HIS A N 1
ATOM 810 C CA . HIS A 1 101 ? 12.414 7.504 10.953 1 98.75 101 HIS A CA 1
ATOM 811 C C . HIS A 1 101 ? 13.703 6.695 10.82 1 98.75 101 HIS A C 1
ATOM 813 O O . HIS A 1 101 ? 14.039 5.906 11.703 1 98.75 101 HIS A O 1
ATOM 819 N N . SER A 1 102 ? 14.398 6.914 9.703 1 98.25 102 SER A N 1
ATOM 820 C CA . SER A 1 102 ? 15.75 6.387 9.523 1 98.25 102 SER A CA 1
ATOM 821 C C . SER A 1 102 ? 16.797 7.492 9.656 1 98.25 102 SER A C 1
ATOM 823 O O . SER A 1 102 ? 16.812 8.43 8.859 1 98.25 102 SER A O 1
ATOM 825 N N . ASN A 1 103 ? 17.734 7.312 10.562 1 97.88 103 ASN A N 1
ATOM 826 C CA . ASN A 1 103 ? 18.781 8.305 10.734 1 97.88 103 ASN A CA 1
ATOM 827 C C . ASN A 1 103 ? 19.766 8.297 9.57 1 97.88 103 ASN A C 1
ATOM 829 O O . ASN A 1 103 ? 20.469 9.281 9.328 1 97.88 103 ASN A O 1
ATOM 833 N N . TYR A 1 104 ? 19.891 7.184 8.906 1 97.56 104 TYR A N 1
ATOM 834 C CA . TYR A 1 104 ? 20.766 7.094 7.742 1 97.56 104 TYR A CA 1
ATOM 835 C C . TYR A 1 104 ? 20.188 7.883 6.57 1 97.56 104 TYR A C 1
ATOM 837 O O . TYR A 1 104 ? 20.906 8.648 5.922 1 97.56 104 TYR A O 1
ATOM 845 N N . TYR A 1 105 ? 18.938 7.781 6.387 1 98.19 105 TYR A N 1
ATOM 846 C CA . TYR A 1 105 ? 18.281 8.43 5.254 1 98.19 105 TYR A CA 1
ATOM 847 C C . TYR A 1 105 ? 17.734 9.789 5.648 1 98.19 105 TYR A C 1
ATOM 849 O O . TYR A 1 105 ? 17.359 10.594 4.789 1 98.19 105 TYR A O 1
ATOM 857 N N . GLU A 1 106 ? 17.625 10.031 7 1 98.56 106 GLU A N 1
ATOM 858 C CA . GLU A 1 106 ? 17.016 11.242 7.543 1 98.56 106 GLU A CA 1
ATOM 859 C C . GLU A 1 106 ? 15.617 11.469 6.953 1 98.56 106 GLU A C 1
ATOM 861 O O . GLU A 1 106 ? 15.297 12.578 6.523 1 98.56 106 GLU A O 1
ATOM 866 N N . ASP A 1 107 ? 14.867 10.383 6.848 1 98.69 107 ASP A N 1
ATOM 867 C CA . ASP A 1 107 ? 13.523 10.359 6.273 1 98.69 107 ASP A CA 1
ATOM 868 C C . ASP A 1 107 ? 12.648 9.32 6.977 1 98.69 107 ASP A C 1
ATOM 870 O O . ASP A 1 107 ? 13.133 8.57 7.824 1 98.69 107 ASP A O 1
ATOM 874 N N . ARG A 1 108 ? 11.352 9.336 6.699 1 98.69 108 ARG A N 1
ATOM 875 C CA . ARG A 1 108 ? 10.391 8.398 7.266 1 98.69 108 ARG A CA 1
ATOM 876 C C . ARG A 1 108 ? 9.688 7.605 6.172 1 98.69 108 ARG A C 1
ATOM 878 O O . ARG A 1 108 ? 9.523 8.094 5.051 1 98.69 108 ARG A O 1
ATOM 885 N N . ARG A 1 109 ? 9.219 6.398 6.508 1 98.75 109 ARG A N 1
ATOM 886 C CA . ARG A 1 109 ? 8.242 5.633 5.738 1 98.75 109 ARG A CA 1
ATOM 887 C C . ARG A 1 109 ? 6.883 5.637 6.418 1 98.75 109 ARG A C 1
ATOM 889 O O . ARG A 1 109 ? 6.797 5.707 7.648 1 98.75 109 ARG A O 1
ATOM 896 N N . TRP A 1 110 ? 5.91 5.52 5.586 1 98.94 110 TRP A N 1
ATOM 897 C CA . TRP A 1 110 ? 4.582 5.805 6.117 1 98.94 110 TRP A CA 1
ATOM 898 C C . TRP A 1 110 ? 3.607 4.684 5.781 1 98.94 110 TRP A C 1
ATOM 900 O O . TRP A 1 110 ? 3.627 4.152 4.668 1 98.94 110 TRP A O 1
ATOM 910 N N . LYS A 1 111 ? 2.775 4.312 6.758 1 98.94 111 LYS A N 1
ATOM 911 C CA . LYS A 1 111 ? 1.55 3.537 6.602 1 98.94 111 LYS A CA 1
ATOM 912 C C . LYS A 1 111 ? 0.323 4.363 6.977 1 98.94 111 LYS A C 1
ATOM 914 O O . LYS A 1 111 ? 0.401 5.25 7.828 1 98.94 111 LYS A O 1
ATOM 919 N N . PHE A 1 112 ? -0.738 4.055 6.355 1 99 112 PHE A N 1
ATOM 920 C CA . PHE A 1 112 ? -1.982 4.738 6.695 1 99 112 PHE A CA 1
ATOM 921 C C . PHE A 1 112 ? -3.07 3.732 7.051 1 99 112 PHE A C 1
ATOM 923 O O . PHE A 1 112 ? -3.084 2.613 6.531 1 99 112 PHE A O 1
ATOM 930 N N . TYR A 1 113 ? -3.854 4.172 7.988 1 98.94 113 TYR A N 1
ATOM 931 C CA . TYR A 1 113 ? -5.031 3.414 8.398 1 98.94 113 TYR A CA 1
ATOM 932 C C . TYR A 1 113 ? -6.289 3.963 7.742 1 98.94 113 TYR A C 1
ATOM 934 O O . TYR A 1 113 ? -6.66 5.117 7.961 1 98.94 113 TYR A O 1
ATOM 942 N N . CYS A 1 114 ? -6.926 3.143 6.895 1 98.94 114 CYS A N 1
ATOM 943 C CA . CYS A 1 114 ? -8.078 3.572 6.113 1 98.94 114 CYS A CA 1
ATOM 944 C C . CYS A 1 114 ? -9.359 2.906 6.613 1 98.94 114 CYS A C 1
ATOM 946 O O . CYS A 1 114 ? -9.391 1.693 6.824 1 98.94 114 CYS A O 1
ATOM 948 N N . CYS A 1 115 ? -10.391 3.705 6.785 1 98.81 115 CYS A N 1
ATOM 949 C CA . CYS A 1 115 ? -11.656 3.17 7.266 1 98.81 115 CYS A CA 1
ATOM 950 C C . CYS A 1 115 ? -12.805 3.594 6.355 1 98.81 115 CYS A C 1
ATOM 952 O O . CYS A 1 115 ? -12.781 4.684 5.785 1 98.81 115 CYS A O 1
ATOM 954 N N . ARG A 1 116 ? -13.789 2.736 6.266 1 97.38 116 ARG A N 1
ATOM 955 C CA . ARG A 1 116 ? -14.961 3.047 5.453 1 97.38 116 ARG A CA 1
ATOM 956 C C . ARG A 1 116 ? -16.219 2.402 6.031 1 97.38 116 ARG A C 1
ATOM 958 O O . ARG A 1 116 ? -16.125 1.41 6.758 1 97.38 116 ARG A O 1
ATOM 965 N N . VAL A 1 117 ? -17.297 2.992 5.715 1 95.44 117 VAL A N 1
ATOM 966 C CA . VAL A 1 117 ? -18.578 2.35 5.941 1 95.44 117 VAL A CA 1
ATOM 967 C C . VAL A 1 117 ? -19.188 1.937 4.605 1 95.44 117 VAL A C 1
ATOM 969 O O . VAL A 1 117 ? -18.891 2.523 3.564 1 95.44 117 VAL A O 1
ATOM 972 N N . ALA A 1 118 ? -20.047 0.943 4.664 1 90.44 118 ALA A N 1
ATOM 973 C CA . ALA A 1 118 ? -20.609 0.37 3.445 1 90.44 118 ALA A CA 1
ATOM 974 C C . ALA A 1 118 ? -21.422 1.408 2.678 1 90.44 118 ALA A C 1
ATOM 976 O O . ALA A 1 118 ? -22.031 2.299 3.277 1 90.44 118 ALA A O 1
ATOM 977 N N . ASN A 1 119 ? -21.422 1.316 1.343 1 89.94 119 ASN A N 1
ATOM 978 C CA . ASN A 1 119 ? -22.266 2.086 0.434 1 89.94 119 ASN A CA 1
ATOM 979 C C . ASN A 1 119 ? -21.984 3.582 0.537 1 89.94 119 ASN A C 1
ATOM 981 O O . ASN A 1 119 ? -22.906 4.398 0.494 1 89.94 119 ASN A O 1
ATOM 985 N N . THR A 1 120 ? -20.828 3.91 0.863 1 94.56 120 THR A N 1
ATOM 986 C CA . THR A 1 120 ? -20.391 5.301 0.871 1 94.56 120 THR A CA 1
ATOM 987 C C . THR A 1 120 ? -19.219 5.504 -0.084 1 94.56 120 THR A C 1
ATOM 989 O O . THR A 1 120 ? -18.328 4.664 -0.157 1 94.56 120 THR A O 1
ATOM 992 N N . CYS A 1 121 ? -19.266 6.637 -0.854 1 95.25 121 CYS A N 1
ATOM 993 C CA . CYS A 1 121 ? -18.219 6.941 -1.815 1 95.25 121 CYS A CA 1
ATOM 994 C C . CYS A 1 121 ? -17.719 8.375 -1.638 1 95.25 121 CYS A C 1
ATOM 996 O O . CYS A 1 121 ? -18.469 9.242 -1.196 1 95.25 121 CYS A O 1
ATOM 998 N N . ASN A 1 122 ? -16.453 8.562 -1.949 1 97.81 122 ASN A N 1
ATOM 999 C CA . ASN A 1 122 ? -15.891 9.906 -1.972 1 97.81 122 ASN A CA 1
ATOM 1000 C C . ASN A 1 122 ? -16.266 10.656 -3.246 1 97.81 122 ASN A C 1
ATOM 1002 O O . ASN A 1 122 ? -16.312 10.062 -4.328 1 97.81 122 ASN A O 1
ATOM 1006 N N . LYS A 1 123 ? -16.562 11.867 -3.059 1 97.44 123 LYS A N 1
ATOM 1007 C CA . LYS A 1 123 ? -16.875 12.758 -4.172 1 97.44 123 LYS A CA 1
ATOM 1008 C C . LYS A 1 123 ? -16.234 14.133 -3.984 1 97.44 123 LYS A C 1
ATOM 1010 O O . LYS A 1 123 ? -15.945 14.531 -2.857 1 97.44 123 LYS A O 1
ATOM 1015 N N . ASP A 1 124 ? -15.969 14.945 -5.066 1 98 124 ASP A N 1
ATOM 1016 C CA . ASP A 1 124 ? -15.406 16.281 -5.008 1 98 124 ASP A CA 1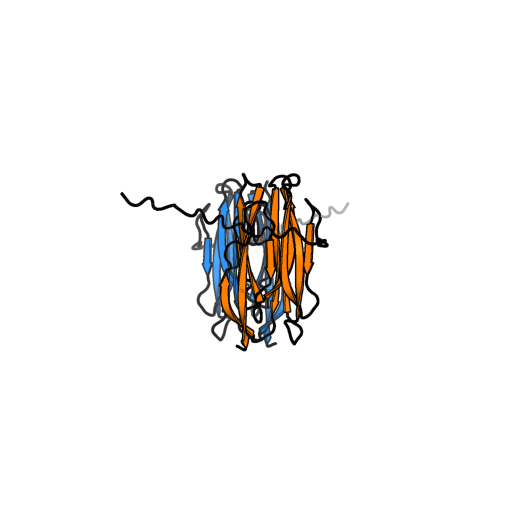
ATOM 1017 C C . ASP A 1 124 ? -14.094 16.312 -4.223 1 98 124 ASP A C 1
ATOM 1019 O O . ASP A 1 124 ? -14.023 16.891 -3.143 1 98 124 ASP A O 1
ATOM 1023 N N . CYS A 1 125 ? -13.141 15.734 -4.816 1 98.75 125 CYS A N 1
ATOM 1024 C CA . CYS A 1 125 ? -11.852 15.586 -4.156 1 98.75 125 CYS A CA 1
ATOM 1025 C C . CYS A 1 125 ? -10.875 16.656 -4.637 1 98.75 125 CYS A C 1
ATOM 1027 O O . CYS A 1 125 ? -10.812 16.953 -5.832 1 98.75 125 CYS A O 1
ATOM 1029 N N . PHE A 1 126 ? -10.109 17.25 -3.699 1 98.88 126 PHE A N 1
ATOM 1030 C CA . PHE A 1 126 ? -9.133 18.297 -3.986 1 98.88 126 PHE A CA 1
ATOM 1031 C C . PHE A 1 126 ? -7.828 18.031 -3.236 1 98.88 126 PHE A C 1
ATOM 1033 O O . PHE A 1 126 ? -7.84 17.438 -2.158 1 98.88 126 PHE A O 1
ATOM 1040 N N . TRP A 1 127 ? -6.738 18.422 -3.855 1 98.94 127 TRP A N 1
ATOM 1041 C CA . TRP A 1 127 ? -5.449 18.453 -3.176 1 98.94 127 TRP A CA 1
ATOM 1042 C C . TRP A 1 127 ? -5.137 19.844 -2.652 1 98.94 127 TRP A C 1
ATOM 1044 O O . TRP A 1 127 ? -5.414 20.844 -3.322 1 98.94 127 TRP A O 1
ATOM 1054 N N . THR A 1 128 ? -4.543 19.906 -1.485 1 98.94 128 THR A N 1
ATOM 1055 C CA . THR A 1 128 ? -3.941 21.156 -1.072 1 98.94 128 THR A CA 1
ATOM 1056 C C . THR A 1 128 ? -2.697 21.469 -1.903 1 98.94 128 THR A C 1
ATOM 1058 O O . THR A 1 128 ? -2.168 20.578 -2.582 1 98.94 128 THR A O 1
ATOM 1061 N N . ASP A 1 129 ? -2.322 22.781 -1.863 1 98.62 129 ASP A N 1
ATOM 1062 C CA . ASP A 1 129 ? -0.918 23.016 -2.176 1 98.62 129 ASP A CA 1
ATOM 1063 C C . ASP A 1 129 ? -0.008 22.438 -1.095 1 98.62 129 ASP A C 1
ATOM 1065 O O . ASP A 1 129 ? -0.488 21.906 -0.094 1 98.62 129 ASP A O 1
ATOM 1069 N N . TYR A 1 130 ? 1.28 22.5 -1.366 1 98.88 130 TYR A N 1
ATOM 1070 C CA . TYR A 1 130 ? 2.182 22.141 -0.279 1 98.88 130 TYR A CA 1
ATOM 1071 C C . TYR A 1 130 ? 1.976 23.047 0.928 1 98.88 130 TYR A C 1
ATOM 1073 O O . TYR A 1 130 ? 1.972 24.281 0.797 1 98.88 130 TYR A O 1
ATOM 1081 N N . LEU A 1 131 ? 1.844 22.391 2.02 1 98.81 131 LEU A N 1
ATOM 1082 C CA . LEU A 1 131 ? 1.438 23.125 3.213 1 98.81 131 LEU A CA 1
ATOM 1083 C C . LEU A 1 131 ? 2.652 23.688 3.947 1 98.81 131 LEU A C 1
ATOM 1085 O O . LEU A 1 131 ? 2.527 24.625 4.738 1 98.81 131 LEU A O 1
ATOM 1089 N N . ASN A 1 132 ? 3.801 23.109 3.771 1 98.56 132 ASN A N 1
ATOM 1090 C CA . ASN A 1 132 ? 5.016 23.562 4.441 1 98.56 132 ASN A CA 1
ATOM 1091 C C . ASN A 1 132 ? 6.125 23.875 3.443 1 98.56 132 ASN A C 1
ATOM 1093 O O . ASN A 1 132 ? 6.18 23.281 2.367 1 98.56 132 ASN A O 1
ATOM 1097 N N . LEU A 1 133 ? 6.957 24.781 3.83 1 97.94 133 LEU A N 1
ATOM 1098 C CA . LEU A 1 133 ? 8.305 24.812 3.271 1 97.94 133 LEU A CA 1
ATOM 1099 C C . LEU A 1 133 ? 9.211 23.812 3.998 1 97.94 133 LEU A C 1
ATOM 1101 O O . LEU A 1 133 ? 8.891 23.375 5.105 1 97.94 133 LEU A O 1
ATOM 1105 N N . PHE A 1 134 ? 10.258 23.531 3.328 1 98.56 134 PHE A N 1
ATOM 1106 C CA . PHE A 1 134 ? 11.227 22.719 4.059 1 98.56 134 PHE A CA 1
ATOM 1107 C C . PHE A 1 134 ? 11.562 23.359 5.398 1 98.56 134 PHE A C 1
ATOM 1109 O O . PHE A 1 134 ? 11.734 24.578 5.488 1 98.56 134 PHE A O 1
ATOM 1116 N N . ASP A 1 135 ? 11.617 22.438 6.457 1 97.81 135 ASP A N 1
ATOM 1117 C CA . ASP A 1 135 ? 12.008 22.797 7.816 1 97.81 135 ASP A CA 1
ATOM 1118 C C . ASP A 1 135 ? 10.922 23.625 8.5 1 97.81 135 ASP A C 1
ATOM 1120 O O . ASP A 1 135 ? 11.047 23.969 9.68 1 97.81 135 ASP A O 1
ATOM 1124 N N . GLY A 1 136 ? 9.906 23.906 7.77 1 96.62 136 GLY A N 1
ATOM 1125 C CA . GLY A 1 136 ? 8.883 24.797 8.289 1 96.62 136 GLY A CA 1
ATOM 1126 C C . GLY A 1 136 ? 7.777 24.078 9.031 1 96.62 136 GLY A C 1
ATOM 1127 O O . GLY A 1 136 ? 7.5 22.906 8.742 1 96.62 136 GLY A O 1
ATOM 1128 N N . TYR A 1 137 ? 7.164 24.797 9.906 1 97.31 137 TYR A N 1
ATOM 1129 C CA . TYR A 1 137 ? 5.969 24.344 10.617 1 97.31 137 TYR A CA 1
ATOM 1130 C C . TYR A 1 137 ? 4.734 24.469 9.734 1 97.31 137 TYR A C 1
ATOM 1132 O O . TYR A 1 137 ? 4.652 25.359 8.891 1 97.31 137 TYR A O 1
ATOM 1140 N N . PHE A 1 138 ? 3.807 23.547 9.891 1 98.19 138 PHE A N 1
ATOM 1141 C CA . PHE A 1 138 ? 2.473 23.766 9.336 1 98.19 138 PHE A CA 1
ATOM 1142 C C . PHE A 1 138 ? 1.407 23.172 10.242 1 98.19 138 PHE A C 1
ATOM 1144 O O . PHE A 1 138 ? 1.703 22.297 11.07 1 98.19 138 PHE A O 1
ATOM 1151 N N . SER A 1 139 ? 0.323 23.688 10.195 1 98.44 139 SER A N 1
ATOM 1152 C CA . SER A 1 139 ? -0.911 23.188 10.789 1 98.44 139 SER A CA 1
ATOM 1153 C C . SER A 1 139 ? -2.09 23.344 9.828 1 98.44 139 SER A C 1
ATOM 1155 O O . SER A 1 139 ? -2.338 24.438 9.32 1 98.44 139 SER A O 1
ATOM 1157 N N . TRP A 1 140 ? -2.744 22.266 9.578 1 98.88 140 TRP A N 1
ATOM 1158 C CA . TRP A 1 140 ? -3.801 22.297 8.57 1 98.88 140 TRP A CA 1
ATOM 1159 C C . TRP A 1 140 ? -5.031 21.531 9.055 1 98.88 140 TRP A C 1
ATOM 1161 O O . TRP A 1 140 ? -4.938 20.359 9.438 1 98.88 140 TRP A O 1
ATOM 1171 N N . LYS A 1 141 ? -6.102 22.25 9.055 1 98.81 141 LYS A N 1
ATOM 1172 C CA . LYS A 1 141 ? -7.391 21.656 9.391 1 98.81 141 LYS A CA 1
ATOM 1173 C C . LYS A 1 141 ? -8.102 21.156 8.133 1 98.81 141 LYS A C 1
ATOM 1175 O O . LYS A 1 141 ? -8.227 21.891 7.152 1 98.81 141 LYS A O 1
ATOM 1180 N N . VAL A 1 142 ? -8.523 19.906 8.164 1 98.94 142 VAL A N 1
ATOM 1181 C CA . VAL A 1 142 ? -9.336 19.406 7.059 1 98.94 142 VAL A CA 1
ATOM 1182 C C . VAL A 1 142 ? -10.609 20.234 6.93 1 98.94 142 VAL A C 1
ATOM 1184 O O . VAL A 1 142 ? -11.328 20.438 7.914 1 98.94 142 VAL A O 1
ATOM 1187 N N . PRO A 1 143 ? -10.875 20.734 5.73 1 98.69 143 PRO A N 1
ATOM 1188 C CA . PRO A 1 143 ? -12.039 21.609 5.586 1 98.69 143 PRO A CA 1
ATOM 1189 C C . PRO A 1 143 ? -13.32 20.969 6.105 1 98.69 143 PRO A C 1
ATOM 1191 O O . PRO A 1 143 ? -13.5 19.75 6.012 1 98.69 143 PRO A O 1
ATOM 1194 N N . ASP A 1 144 ? -14.156 21.875 6.57 1 96.88 144 ASP A N 1
ATOM 1195 C CA . ASP A 1 144 ? -15.43 21.406 7.121 1 96.88 144 ASP A CA 1
ATOM 1196 C C . ASP A 1 144 ? -16.188 20.562 6.102 1 96.88 144 ASP A C 1
ATOM 1198 O O . ASP A 1 144 ? -16.172 20.859 4.906 1 96.88 144 ASP A O 1
ATOM 1202 N N . SER A 1 145 ? -16.859 19.531 6.496 1 96.88 145 SER A N 1
ATOM 1203 C CA . SER A 1 145 ? -17.75 18.656 5.727 1 96.88 145 SER A CA 1
ATOM 1204 C C . SER A 1 145 ? -16.953 17.812 4.734 1 96.88 145 SER A C 1
ATOM 1206 O O . SER A 1 145 ? -17.516 17.281 3.777 1 96.88 145 SER A O 1
ATOM 1208 N N . THR A 1 146 ? -15.641 17.938 4.816 1 98.81 146 THR A N 1
ATOM 1209 C CA . THR A 1 146 ? -14.797 17.062 4 1 98.81 146 THR A CA 1
ATOM 1210 C C . THR A 1 146 ? -13.953 16.141 4.883 1 98.81 146 T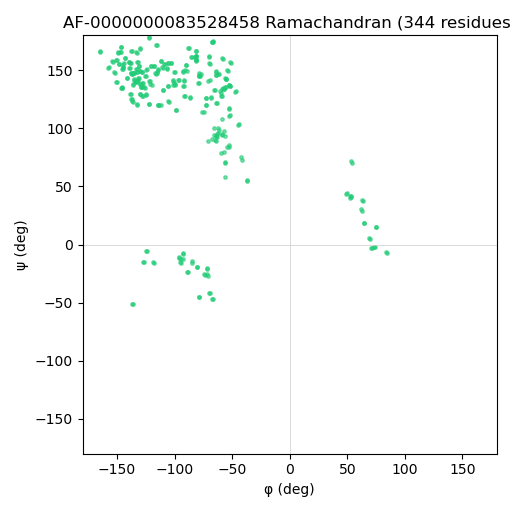HR A C 1
ATOM 1212 O O . THR A 1 146 ? -13.961 16.281 6.105 1 98.81 146 THR A O 1
ATOM 1215 N N . HIS A 1 147 ? -13.289 15.195 4.207 1 98.94 147 HIS A N 1
ATOM 1216 C CA . HIS A 1 147 ? -12.531 14.188 4.934 1 98.94 147 HIS A CA 1
ATOM 1217 C C . HIS A 1 147 ? -11.172 13.945 4.281 1 98.94 147 HIS A C 1
ATOM 1219 O O . HIS A 1 147 ? -11.047 14 3.059 1 98.94 147 HIS A O 1
ATOM 1225 N N . LEU A 1 148 ? -10.18 13.641 5.117 1 99 148 LEU A N 1
ATOM 1226 C CA . LEU A 1 148 ? -8.828 13.344 4.66 1 99 148 LEU A CA 1
ATOM 1227 C C . LEU A 1 148 ? -8.766 11.969 3.998 1 99 148 LEU A C 1
ATOM 1229 O O . LEU A 1 148 ? -9.031 10.953 4.645 1 99 148 LEU A O 1
ATOM 1233 N N . VAL A 1 149 ? -8.359 11.93 2.652 1 98.94 149 VAL A N 1
ATOM 1234 C CA . VAL A 1 149 ? -8.438 10.633 1.985 1 98.94 149 VAL A CA 1
ATOM 1235 C C . VAL A 1 149 ? -7.094 10.289 1.354 1 98.94 149 VAL A C 1
ATOM 1237 O O . VAL A 1 149 ? -6.855 9.141 0.971 1 98.94 149 VAL A O 1
ATOM 1240 N N . GLY A 1 150 ? -6.207 11.281 1.232 1 98.94 150 GLY A N 1
ATOM 1241 C CA . GLY A 1 150 ? -4.938 11.016 0.568 1 98.94 150 GLY A CA 1
ATOM 1242 C C . GLY A 1 150 ? -3.807 11.891 1.08 1 98.94 150 GLY A C 1
ATOM 1243 O O . GLY A 1 150 ? -4.047 12.93 1.697 1 98.94 150 GLY A O 1
ATOM 1244 N N . VAL A 1 151 ? -2.609 11.461 0.882 1 98.94 151 VAL A N 1
ATOM 1245 C CA . VAL A 1 151 ? -1.375 12.141 1.264 1 98.94 151 VAL A CA 1
ATOM 1246 C C . VAL A 1 151 ? -0.364 12.055 0.122 1 98.94 151 VAL A C 1
ATOM 1248 O O . VAL A 1 151 ? -0.22 11.008 -0.51 1 98.94 151 VAL A O 1
ATOM 1251 N N . SER A 1 152 ? 0.331 13.133 -0.152 1 98.94 152 SER A N 1
ATOM 1252 C CA . SER A 1 152 ? 1.466 13.148 -1.069 1 98.94 152 SER A CA 1
ATOM 1253 C C . SER A 1 152 ? 2.645 13.914 -0.481 1 98.94 152 SER A C 1
ATOM 1255 O O . SER A 1 152 ? 2.457 14.938 0.182 1 98.94 152 SER A O 1
ATOM 1257 N N . SER A 1 153 ? 3.787 13.406 -0.701 1 98.94 153 SER A N 1
ATOM 1258 C CA . SER A 1 153 ? 4.973 14.023 -0.115 1 98.94 153 SER A CA 1
ATOM 1259 C C . SER A 1 153 ? 6.23 13.648 -0.891 1 98.94 153 SER A C 1
ATOM 1261 O O . SER A 1 153 ? 6.289 12.594 -1.517 1 98.94 153 SER A O 1
ATOM 1263 N N . TYR A 1 154 ? 7.207 14.523 -0.845 1 98.81 154 TYR A N 1
ATOM 1264 C CA . TYR A 1 154 ? 8.523 14.211 -1.383 1 98.81 154 TYR A CA 1
ATOM 1265 C C . TYR A 1 154 ? 9.625 14.703 -0.451 1 98.81 154 TYR A C 1
ATOM 1267 O O . TYR A 1 154 ? 9.469 15.727 0.219 1 98.81 154 TYR A O 1
ATOM 1275 N N . HIS A 1 155 ? 10.656 13.984 -0.445 1 98.88 155 HIS A N 1
ATOM 1276 C CA . HIS A 1 155 ? 11.805 14.266 0.402 1 98.88 155 HIS A CA 1
ATOM 1277 C C . HIS A 1 155 ? 12.922 14.938 -0.392 1 98.88 155 HIS A C 1
ATOM 1279 O O . HIS A 1 155 ? 13.148 14.609 -1.559 1 98.88 155 HIS A O 1
ATOM 1285 N N . ASN A 1 156 ? 13.562 15.891 0.229 1 98.69 156 ASN A N 1
ATOM 1286 C CA . ASN A 1 156 ? 14.766 16.5 -0.337 1 98.69 156 ASN A CA 1
ATOM 1287 C C . ASN A 1 156 ? 16 16.156 0.488 1 98.69 156 ASN A C 1
ATOM 1289 O O . ASN A 1 156 ? 16.109 16.578 1.643 1 98.69 156 ASN A O 1
ATOM 1293 N N . ASN A 1 157 ? 16.984 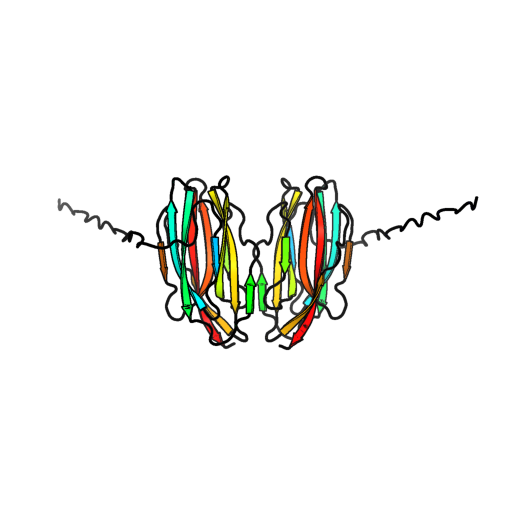15.508 -0.123 1 98 157 ASN A N 1
ATOM 1294 C CA . ASN A 1 157 ? 18.156 15.008 0.59 1 98 157 ASN A CA 1
ATOM 1295 C C . ASN A 1 157 ? 19.078 16.141 1.021 1 98 157 ASN A C 1
ATOM 1297 O O . ASN A 1 157 ? 19.953 15.945 1.877 1 98 157 ASN A O 1
ATOM 1301 N N . TYR A 1 158 ? 18.969 17.25 0.401 1 97.94 158 TYR A N 1
ATOM 1302 C CA . TYR A 1 158 ? 19.734 18.406 0.844 1 97.94 158 TYR A CA 1
ATOM 1303 C C . TYR A 1 158 ? 19.094 19.062 2.061 1 97.94 158 TYR A C 1
ATOM 1305 O O . TYR A 1 158 ? 19.781 19.422 3.018 1 97.94 158 TYR A O 1
ATOM 1313 N N . ARG A 1 159 ? 17.766 19.25 2.051 1 97.94 159 ARG A N 1
ATOM 1314 C CA . ARG A 1 159 ? 17.016 19.875 3.135 1 97.94 159 ARG A CA 1
ATOM 1315 C C . ARG A 1 159 ? 16.75 18.875 4.266 1 97.94 159 ARG A C 1
ATOM 1317 O O . ARG A 1 159 ? 16.406 19.281 5.379 1 97.94 159 ARG A O 1
ATOM 1324 N N . GLU A 1 160 ? 16.859 17.562 3.932 1 98.56 160 GLU A N 1
ATOM 1325 C CA . GLU A 1 160 ? 16.609 16.453 4.852 1 98.56 160 GLU A CA 1
ATOM 1326 C C . GLU A 1 160 ? 15.234 16.578 5.496 1 98.56 160 GLU A C 1
ATOM 1328 O O . GLU A 1 160 ? 15.094 16.422 6.711 1 98.56 160 GLU A O 1
ATOM 1333 N N . ASP A 1 161 ? 14.258 16.969 4.734 1 98.81 161 ASP A N 1
ATOM 1334 C CA . ASP A 1 161 ? 12.859 17.125 5.129 1 98.81 161 ASP A CA 1
ATOM 1335 C C . ASP A 1 161 ? 11.93 16.859 3.947 1 98.81 161 ASP A C 1
ATOM 1337 O O . ASP A 1 161 ? 12.375 16.734 2.809 1 98.81 161 ASP A O 1
ATOM 1341 N N . ARG A 1 162 ? 10.672 16.672 4.234 1 98.81 162 ARG A N 1
ATOM 1342 C CA . ARG A 1 162 ? 9.641 16.469 3.225 1 98.81 162 ARG A CA 1
ATOM 1343 C C . ARG A 1 162 ? 8.695 17.656 3.135 1 98.81 162 ARG A C 1
ATOM 1345 O O . ARG A 1 162 ? 8.5 18.375 4.121 1 98.81 162 ARG A O 1
ATOM 1352 N N . ARG A 1 163 ? 8.141 17.844 1.991 1 98.88 163 ARG A N 1
ATOM 1353 C CA . ARG A 1 163 ? 6.977 18.703 1.796 1 98.88 163 ARG A CA 1
ATOM 1354 C C . ARG A 1 163 ? 5.699 17.875 1.711 1 98.88 163 ARG A C 1
ATOM 1356 O O . ARG A 1 163 ? 5.719 16.734 1.221 1 98.88 163 ARG A O 1
ATOM 1363 N N . TRP A 1 164 ? 4.617 18.531 2.197 1 98.94 164 TRP A N 1
ATOM 1364 C CA . TRP A 1 164 ? 3.42 17.719 2.389 1 98.94 164 TRP A CA 1
ATOM 1365 C C . TRP A 1 164 ? 2.207 18.375 1.735 1 98.94 164 TRP A C 1
ATOM 1367 O O . TRP A 1 164 ? 2.012 19.594 1.854 1 98.94 164 TRP A O 1
ATOM 1377 N N . LYS A 1 165 ? 1.425 17.625 1.051 1 98.81 165 LYS A N 1
ATOM 1378 C CA . LYS A 1 165 ? 0.083 18 0.613 1 98.81 165 LYS A CA 1
ATOM 1379 C C . LYS A 1 165 ? -0.924 16.891 0.921 1 98.81 165 LYS A C 1
ATOM 1381 O O . LYS A 1 165 ? -0.552 15.727 1.053 1 98.81 165 LYS A O 1
ATOM 1386 N N . TYR A 1 166 ? -2.146 17.281 1.004 1 99 166 TYR A N 1
ATOM 1387 C CA . TYR A 1 166 ? -3.188 16.344 1.427 1 99 166 TYR A CA 1
ATOM 1388 C C . TYR A 1 166 ? -4.398 16.422 0.503 1 99 166 TYR A C 1
ATOM 1390 O O . TYR A 1 166 ? -4.664 17.469 -0.09 1 99 166 TYR A O 1
ATOM 1398 N N . GLN A 1 167 ? -4.996 15.25 0.421 1 98.94 167 GLN A N 1
ATOM 1399 C CA . GLN A 1 167 ? -6.219 15.164 -0.368 1 98.94 167 GLN A CA 1
ATOM 1400 C C . GLN A 1 167 ? -7.449 15.047 0.532 1 98.94 167 GLN A C 1
ATOM 1402 O O . GLN A 1 167 ? -7.438 14.305 1.517 1 98.94 167 GLN A O 1
ATOM 1407 N N . TYR A 1 168 ? -8.477 15.781 0.197 1 98.94 168 TYR A N 1
ATOM 1408 C CA . TYR A 1 168 ? -9.727 15.734 0.954 1 98.94 168 TYR A CA 1
ATOM 1409 C C . TYR A 1 168 ? -10.93 15.695 0.021 1 98.94 168 TYR A C 1
ATOM 1411 O O . TYR A 1 168 ? -10.875 16.219 -1.097 1 98.94 168 TYR A O 1
ATOM 1419 N N . CYS A 1 169 ? -11.945 15.047 0.448 1 98.94 169 CYS A N 1
ATOM 1420 C CA . CYS A 1 169 ? -13.141 14.836 -0.353 1 98.94 169 CYS A CA 1
ATOM 1421 C C . CYS A 1 169 ? -14.398 14.977 0.499 1 98.94 169 CYS A C 1
ATOM 1423 O O . CYS A 1 169 ? -14.344 14.836 1.723 1 98.94 169 CYS A O 1
ATOM 1425 N N . THR A 1 170 ? -15.516 15.273 -0.173 1 98.81 170 THR A N 1
ATOM 1426 C CA . THR A 1 170 ? -16.797 15.016 0.456 1 98.81 170 THR A CA 1
ATOM 1427 C C . THR A 1 170 ? -17.188 13.547 0.304 1 98.81 170 THR A C 1
ATOM 1429 O O . THR A 1 170 ? -16.594 12.82 -0.492 1 98.81 170 THR A O 1
ATOM 1432 N N . GLN A 1 171 ? -18.109 13.102 1.185 1 97.69 171 GLN A N 1
ATOM 1433 C CA . GLN A 1 171 ? -18.641 11.75 1.069 1 97.69 171 GLN A CA 1
ATOM 1434 C C . GLN A 1 171 ? -20.125 11.766 0.768 1 97.69 171 GLN A C 1
ATOM 1436 O O . GLN A 1 171 ? -20.859 12.656 1.229 1 97.69 171 GLN A O 1
ATOM 1441 N N . GLN A 1 172 ? -20.547 10.766 0.004 1 96.44 172 GLN A N 1
ATOM 1442 C CA . GLN A 1 172 ? -21.969 10.57 -0.267 1 96.44 172 GLN A CA 1
ATOM 1443 C C . GLN A 1 172 ? -22.312 9.078 -0.305 1 96.44 172 GLN A C 1
ATOM 1445 O O . GLN A 1 172 ? -21.438 8.234 -0.446 1 96.44 172 GLN A O 1
ATOM 1450 N N . LYS A 1 173 ? -23.641 8.805 -0.125 1 93.19 173 LYS A N 1
ATOM 1451 C CA . LYS A 1 173 ? -24.109 7.434 -0.327 1 93.19 173 LYS A CA 1
ATOM 1452 C C . LYS A 1 173 ? -24.047 7.047 -1.802 1 93.19 173 LYS A C 1
ATOM 1454 O O . LYS A 1 173 ? -24.312 7.875 -2.678 1 93.19 173 LYS A O 1
ATOM 1459 N N . CYS A 1 174 ? -23.641 5.77 -1.917 1 88.94 174 CYS A N 1
ATOM 1460 C CA . CYS A 1 174 ? -23.609 5.289 -3.293 1 88.94 174 CYS A CA 1
ATOM 1461 C C . CYS A 1 174 ? -23.984 3.812 -3.363 1 88.94 174 CYS A C 1
ATOM 1463 O O . CYS A 1 174 ? -23.906 3.1 -2.361 1 88.94 174 CYS A O 1
ATOM 1465 N N . MET B 1 1 ? 19.281 -60.125 16.234 1 28.03 1 MET B N 1
ATOM 1466 C CA . MET B 1 1 ? 19.344 -58.688 15.898 1 28.03 1 MET B CA 1
ATOM 1467 C C . MET B 1 1 ? 18.781 -58.469 14.5 1 28.03 1 MET B C 1
ATOM 1469 O O . MET B 1 1 ? 19.234 -59.062 13.531 1 28.03 1 MET B O 1
ATOM 1473 N N . ARG B 1 2 ? 17.406 -58 14.352 1 41.81 2 ARG B N 1
ATOM 1474 C CA . ARG B 1 2 ? 16.484 -57.75 13.242 1 41.81 2 ARG B CA 1
ATOM 1475 C C . ARG B 1 2 ? 17.047 -56.719 12.281 1 41.81 2 ARG B C 1
ATOM 1477 O O . ARG B 1 2 ? 17.5 -55.656 12.711 1 41.81 2 ARG B O 1
ATOM 1484 N N . THR B 1 3 ? 17.484 -56.938 11.141 1 37.5 3 THR B N 1
ATOM 1485 C CA . THR B 1 3 ? 17.969 -56.219 9.969 1 37.5 3 THR B CA 1
ATOM 1486 C C . THR B 1 3 ? 16.938 -55.219 9.477 1 37.5 3 THR B C 1
ATOM 1488 O O . THR B 1 3 ? 15.945 -55.594 8.844 1 37.5 3 THR B O 1
ATOM 1491 N N . LEU B 1 4 ? 16.469 -54.281 10.203 1 47.62 4 LEU B N 1
ATOM 1492 C CA . LEU B 1 4 ? 15.43 -53.438 9.609 1 47.62 4 LEU B CA 1
ATOM 1493 C C . LEU B 1 4 ? 15.992 -52.625 8.438 1 47.62 4 LEU B C 1
ATOM 1495 O O . LEU B 1 4 ? 16.938 -51.875 8.609 1 47.62 4 LEU B O 1
ATOM 1499 N N . GLY B 1 5 ? 15.781 -53.031 7.18 1 39.22 5 GLY B N 1
ATOM 1500 C CA . GLY B 1 5 ? 16.047 -52.312 5.926 1 39.22 5 GLY B CA 1
ATOM 1501 C C . GLY B 1 5 ? 15.32 -51 5.812 1 39.22 5 GLY B C 1
ATOM 1502 O O . GLY B 1 5 ? 14.086 -50.938 5.918 1 39.22 5 GLY B O 1
ATOM 1503 N N . LEU B 1 6 ? 15.953 -49.875 6.164 1 44.44 6 LEU B N 1
ATOM 1504 C CA . LEU B 1 6 ? 15.406 -48.531 6.023 1 44.44 6 LEU B CA 1
ATOM 1505 C C . LEU B 1 6 ? 15.125 -48.219 4.559 1 44.44 6 LEU B C 1
ATOM 1507 O O . LEU B 1 6 ? 16.031 -48.219 3.73 1 44.44 6 LEU B O 1
ATOM 1511 N N . LEU B 1 7 ? 13.867 -48.344 4.031 1 44.06 7 LEU B N 1
ATOM 1512 C CA . LEU B 1 7 ? 13.367 -47.875 2.738 1 44.06 7 LEU B CA 1
ATOM 1513 C C . LEU B 1 7 ? 13.438 -46.344 2.635 1 44.06 7 LEU B C 1
ATOM 1515 O O . LEU B 1 7 ? 12.797 -45.656 3.42 1 44.06 7 LEU B O 1
ATOM 1519 N N . ILE B 1 8 ? 14.453 -45.812 1.953 1 39.75 8 ILE B N 1
ATOM 1520 C CA . ILE B 1 8 ? 14.578 -44.375 1.637 1 39.75 8 ILE B CA 1
ATOM 1521 C C . ILE B 1 8 ? 13.531 -44 0.594 1 39.75 8 ILE B C 1
ATOM 1523 O O . ILE B 1 8 ? 13.562 -44.469 -0.54 1 39.75 8 ILE B O 1
ATOM 1527 N N . ILE B 1 9 ? 12.312 -43.594 0.921 1 37.56 9 ILE B N 1
ATOM 1528 C CA . ILE B 1 9 ? 11.352 -43.031 -0.016 1 37.56 9 ILE B CA 1
ATOM 1529 C C . ILE B 1 9 ? 11.867 -41.688 -0.531 1 37.56 9 ILE B C 1
ATOM 1531 O O . ILE B 1 9 ? 12.008 -40.75 0.237 1 37.56 9 ILE B O 1
ATOM 1535 N N . ILE B 1 10 ? 12.555 -41.594 -1.651 1 35.09 10 ILE B N 1
ATOM 1536 C CA . ILE B 1 10 ? 12.898 -40.375 -2.338 1 35.09 10 ILE B CA 1
ATOM 1537 C C . ILE B 1 10 ? 11.633 -39.688 -2.854 1 35.09 10 ILE B C 1
ATOM 1539 O O . ILE B 1 10 ? 10.922 -40.25 -3.689 1 35.09 10 ILE B O 1
ATOM 1543 N N . ILE B 1 11 ? 11.016 -38.812 -2.088 1 37.16 11 ILE B N 1
ATOM 1544 C CA . ILE B 1 11 ? 9.93 -38 -2.59 1 37.16 11 ILE B CA 1
ATOM 1545 C C . ILE B 1 11 ? 10.414 -37.156 -3.77 1 37.16 11 ILE B C 1
ATOM 1547 O O . ILE B 1 11 ? 11.258 -36.281 -3.605 1 37.16 11 ILE B O 1
ATOM 1551 N N . ALA B 1 12 ? 10.523 -37.719 -4.93 1 35.94 12 ALA B N 1
ATOM 1552 C CA . ALA B 1 12 ? 10.742 -36.906 -6.141 1 35.94 12 ALA B CA 1
ATOM 1553 C C . ALA B 1 12 ? 9.695 -35.812 -6.27 1 35.94 12 ALA B C 1
ATOM 1555 O O . ALA B 1 12 ? 8.508 -36.094 -6.473 1 35.94 12 ALA B O 1
ATOM 1556 N N . GLY B 1 13 ? 9.867 -34.688 -5.668 1 35.81 13 GLY B N 1
ATOM 1557 C CA . GLY B 1 13 ? 9.039 -33.562 -6.055 1 35.81 13 GLY B CA 1
ATOM 1558 C C . GLY B 1 13 ? 8.914 -33.406 -7.559 1 35.81 13 GLY B C 1
ATOM 1559 O O . GLY B 1 13 ? 9.914 -33.469 -8.281 1 35.81 13 GLY B O 1
ATOM 1560 N N . ILE B 1 14 ? 7.848 -33.781 -8.203 1 36.38 14 ILE B N 1
ATOM 1561 C CA . ILE B 1 14 ? 7.488 -33.562 -9.602 1 36.38 14 ILE B CA 1
ATOM 1562 C C . ILE B 1 14 ? 7.828 -32.125 -9.992 1 36.38 14 ILE B C 1
ATOM 1564 O O . ILE B 1 14 ? 7.203 -31.172 -9.516 1 36.38 14 ILE B O 1
ATOM 1568 N N . HIS B 1 15 ? 9.125 -31.797 -10.203 1 38.78 15 HIS B N 1
ATOM 1569 C CA . HIS B 1 15 ? 9.484 -30.578 -10.914 1 38.78 15 HIS B CA 1
ATOM 1570 C C . HIS B 1 15 ? 8.844 -30.531 -12.297 1 38.78 15 HIS B C 1
ATOM 1572 O O . HIS B 1 15 ? 9.266 -31.234 -13.203 1 38.78 15 HIS B O 1
ATOM 1578 N N . GLY B 1 16 ? 7.535 -30.344 -12.469 1 38.84 16 GLY B N 1
ATOM 1579 C CA . GLY B 1 16 ? 6.945 -30.219 -13.789 1 38.84 16 GLY B CA 1
ATOM 1580 C C . GLY B 1 16 ? 7.629 -29.156 -14.641 1 38.84 16 GLY B C 1
ATOM 1581 O O . GLY B 1 16 ? 8.008 -28.094 -14.141 1 38.84 16 GLY B O 1
ATOM 1582 N N . GLU B 1 17 ? 8.352 -29.438 -15.68 1 48.81 17 GLU B N 1
ATOM 1583 C CA . GLU B 1 17 ? 8.914 -28.531 -16.688 1 48.81 17 GLU B CA 1
ATOM 1584 C C . GLU B 1 17 ? 7.863 -27.547 -17.188 1 48.81 17 GLU B C 1
ATOM 1586 O O . GLU B 1 17 ? 6.676 -27.875 -17.25 1 48.81 17 GLU B O 1
ATOM 1591 N N . PRO B 1 18 ? 8.156 -26.156 -17.25 1 53.78 18 PRO B N 1
ATOM 1592 C CA . PRO B 1 18 ? 7.223 -25.141 -17.75 1 53.78 18 PRO B CA 1
ATOM 1593 C C . PRO B 1 18 ? 6.672 -25.469 -19.125 1 53.78 18 PRO B C 1
ATOM 1595 O O . PRO B 1 18 ? 7.422 -25.891 -20.016 1 53.78 18 PRO B O 1
ATOM 1598 N N . PRO B 1 19 ? 5.418 -25.672 -19.344 1 51.78 19 PRO B N 1
ATOM 1599 C CA . PRO B 1 19 ? 4.918 -25.734 -20.719 1 51.78 19 PRO B CA 1
ATOM 1600 C C . PRO B 1 19 ? 5.34 -24.516 -21.547 1 51.78 19 PRO B C 1
ATOM 1602 O O . PRO B 1 19 ? 5.797 -23.516 -21 1 51.78 19 PRO B O 1
ATOM 1605 N N . ASP B 1 20 ? 5.406 -24.547 -22.875 1 53.97 20 ASP B N 1
ATOM 1606 C CA . ASP B 1 20 ? 5.594 -23.438 -23.797 1 53.97 20 ASP B CA 1
ATOM 1607 C C . ASP B 1 20 ? 4.855 -22.188 -23.312 1 53.97 20 ASP B C 1
ATOM 1609 O O . ASP B 1 20 ? 3.734 -21.922 -23.75 1 53.97 20 ASP B O 1
ATOM 1613 N N . ASN B 1 21 ? 5.059 -21.688 -22.109 1 59.03 21 ASN B N 1
ATOM 1614 C CA . ASN B 1 21 ? 4.32 -20.609 -21.453 1 59.03 21 ASN B CA 1
ATOM 1615 C C . ASN B 1 21 ? 4.691 -19.25 -22.031 1 59.03 21 ASN B C 1
ATOM 1617 O O . ASN B 1 21 ? 5.863 -18.984 -22.312 1 59.03 21 ASN B O 1
ATOM 1621 N N . ARG B 1 22 ? 3.789 -18.578 -22.672 1 84.44 22 ARG B N 1
ATOM 1622 C CA . ARG B 1 22 ? 3.961 -17.172 -23.016 1 84.44 22 ARG B CA 1
ATOM 1623 C C . ARG B 1 22 ? 4.047 -16.312 -21.766 1 84.44 22 ARG B C 1
ATOM 1625 O O . ARG B 1 22 ? 3.023 -16 -21.156 1 84.44 22 ARG B O 1
ATOM 1632 N N . TRP B 1 23 ? 5.246 -16.125 -21.391 1 97.25 23 TRP B N 1
ATOM 1633 C CA . TRP B 1 23 ? 5.539 -15.266 -20.234 1 97.25 23 TRP B CA 1
ATOM 1634 C C . TRP B 1 23 ? 5.125 -13.828 -20.5 1 97.25 23 TRP B C 1
ATOM 1636 O O . TRP B 1 23 ? 5.133 -13.375 -21.656 1 97.25 23 TRP B O 1
ATOM 1646 N N . LEU B 1 24 ? 4.738 -13.18 -19.484 1 98.06 24 LEU B N 1
ATOM 1647 C CA . LEU B 1 24 ? 4.148 -11.852 -19.594 1 98.06 24 LEU B CA 1
ATOM 1648 C C . LEU B 1 24 ? 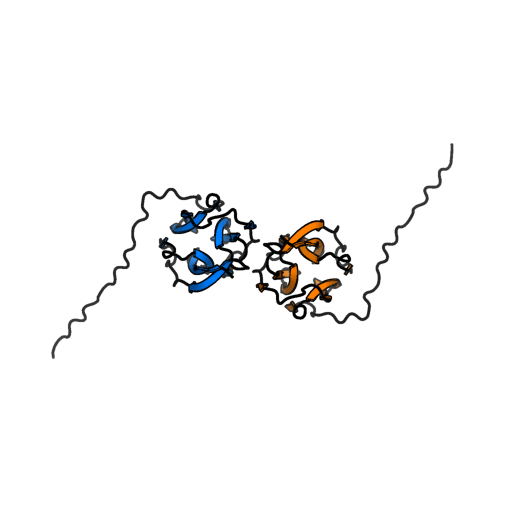5.215 -10.766 -19.438 1 98.06 24 LEU B C 1
ATOM 1650 O O . LEU B 1 24 ? 4.945 -9.586 -19.672 1 98.06 24 LEU B O 1
ATOM 1654 N N . ASN B 1 25 ? 6.387 -11.125 -19 1 98.19 25 ASN B N 1
ATOM 1655 C CA . ASN B 1 25 ? 7.504 -10.195 -18.875 1 98.19 25 ASN B CA 1
ATOM 1656 C C . ASN B 1 25 ? 8.789 -10.789 -19.453 1 98.19 25 ASN B C 1
ATOM 1658 O O . ASN B 1 25 ? 8.844 -11.984 -19.75 1 98.19 25 ASN B O 1
ATOM 1662 N N . GLU B 1 26 ? 9.758 -9.914 -19.656 1 97.12 26 GLU B N 1
ATOM 1663 C CA . GLU B 1 26 ? 11.141 -10.305 -19.906 1 97.12 26 GLU B CA 1
ATOM 1664 C C . GLU B 1 26 ? 12.008 -10.109 -18.672 1 97.12 26 GLU B C 1
ATOM 1666 O O . GLU B 1 26 ? 11.641 -9.359 -17.766 1 97.12 26 GLU B O 1
ATOM 1671 N N . PHE B 1 27 ? 13.086 -10.883 -18.688 1 97.69 27 PHE B N 1
ATOM 1672 C CA . PHE B 1 27 ? 14.016 -10.688 -17.578 1 97.69 27 PHE B CA 1
ATOM 1673 C C . PHE B 1 27 ? 14.453 -9.227 -17.484 1 97.69 27 PHE B C 1
ATOM 1675 O O . PHE B 1 27 ? 14.672 -8.578 -18.516 1 97.69 27 PHE B O 1
ATOM 1682 N N . ASP B 1 28 ? 14.602 -8.75 -16.203 1 97.62 28 ASP B N 1
ATOM 1683 C CA . ASP B 1 28 ? 15.156 -7.441 -15.883 1 97.62 28 ASP B CA 1
ATOM 1684 C C . ASP B 1 28 ? 14.273 -6.316 -16.406 1 97.62 28 ASP B C 1
ATOM 1686 O O . ASP B 1 28 ? 14.742 -5.195 -16.609 1 97.62 28 ASP B O 1
ATOM 1690 N N . ASP B 1 29 ? 13.047 -6.641 -16.703 1 94.75 29 ASP B N 1
ATOM 1691 C CA . ASP B 1 29 ? 12.125 -5.664 -17.266 1 94.75 29 ASP B CA 1
ATOM 1692 C C . ASP B 1 29 ? 10.883 -5.508 -16.406 1 94.75 29 ASP B C 1
ATOM 1694 O O . ASP B 1 29 ? 10.773 -6.129 -15.344 1 94.75 29 ASP B O 1
ATOM 1698 N N . LYS B 1 30 ? 10.031 -4.609 -16.828 1 97.94 30 LYS B N 1
ATOM 1699 C CA . LYS B 1 30 ? 8.789 -4.344 -16.094 1 97.94 30 LYS B CA 1
ATOM 1700 C C . LYS B 1 30 ? 7.754 -5.434 -16.359 1 97.94 30 LYS B C 1
ATOM 1702 O O . LYS B 1 30 ? 7.785 -6.09 -17.391 1 97.94 30 LYS B O 1
ATOM 1707 N N . LEU B 1 31 ? 6.945 -5.727 -15.367 1 98.75 31 LEU B N 1
ATOM 1708 C CA . LEU B 1 31 ? 5.758 -6.57 -15.445 1 98.75 31 LEU B CA 1
ATOM 1709 C C . LEU B 1 31 ? 4.492 -5.758 -15.188 1 98.75 31 LEU B C 1
ATOM 1711 O O . LEU B 1 31 ? 4.391 -5.059 -14.18 1 98.75 31 LEU B O 1
ATOM 1715 N N . LEU B 1 32 ? 3.621 -5.711 -16.109 1 98.81 32 LEU B N 1
ATOM 1716 C CA . LEU B 1 32 ? 2.299 -5.113 -15.953 1 98.81 32 LEU B CA 1
ATOM 1717 C C . LEU B 1 32 ? 1.215 -6.035 -16.5 1 98.81 32 LEU B C 1
ATOM 1719 O O . LEU B 1 32 ? 1.226 -6.379 -17.688 1 98.81 32 LEU B O 1
ATOM 1723 N N . PHE B 1 33 ? 0.321 -6.422 -15.633 1 98.81 33 PHE B N 1
ATOM 1724 C CA . PHE B 1 33 ? -0.75 -7.328 -16.031 1 98.81 33 PHE B CA 1
ATOM 1725 C C . PHE B 1 33 ? -2.031 -7.02 -15.273 1 98.81 33 PHE B C 1
ATOM 1727 O O . PHE B 1 33 ? -2.002 -6.812 -14.055 1 98.81 33 PHE B O 1
ATOM 1734 N N . THR B 1 34 ? -3.133 -6.973 -15.914 1 98.88 34 THR B N 1
ATOM 1735 C CA . THR B 1 34 ? -4.465 -6.949 -15.32 1 98.88 34 THR B CA 1
ATOM 1736 C C . THR B 1 34 ? -5.398 -7.91 -16.047 1 98.88 34 THR B C 1
ATOM 1738 O O . THR B 1 34 ? -5.344 -8.031 -17.266 1 98.88 34 THR B O 1
ATOM 1741 N N . CYS B 1 35 ? -6.25 -8.555 -15.32 1 98.88 35 CYS B N 1
ATOM 1742 C CA . CYS B 1 35 ? -7.285 -9.383 -15.93 1 98.88 35 CYS B CA 1
ATOM 1743 C C . CYS B 1 35 ? -8.328 -8.523 -16.625 1 98.88 35 CYS B C 1
ATOM 1745 O O . CYS B 1 35 ? -8.547 -7.367 -16.25 1 98.88 35 CYS B O 1
ATOM 1747 N N . PRO B 1 36 ? -9.016 -9.164 -17.625 1 98.38 36 PRO B N 1
ATOM 1748 C CA . PRO B 1 36 ? -10.156 -8.453 -18.203 1 98.38 36 PRO B CA 1
ATOM 1749 C C . PRO B 1 36 ? -11.219 -8.109 -17.172 1 98.38 36 PRO B C 1
ATOM 1751 O O . PRO B 1 36 ? -11.312 -8.773 -16.141 1 98.38 36 PRO B O 1
ATOM 1754 N N . THR B 1 37 ? -12.039 -7.105 -17.594 1 96.94 37 THR B N 1
ATOM 1755 C CA . THR B 1 37 ? -13.117 -6.672 -16.703 1 96.94 37 THR B CA 1
ATOM 1756 C C . THR B 1 37 ? -13.953 -7.863 -16.25 1 96.94 37 THR B C 1
ATOM 1758 O O . THR B 1 37 ? -14.258 -8.758 -17.047 1 96.94 37 THR B O 1
ATOM 1761 N N . LEU B 1 38 ? -14.305 -7.965 -15.023 1 98.56 38 LEU B N 1
ATOM 1762 C CA . LEU B 1 38 ? -15.164 -8.938 -14.367 1 98.56 38 LEU B CA 1
ATOM 1763 C C . LEU B 1 38 ? -14.375 -10.188 -13.984 1 98.56 38 LEU B C 1
ATOM 1765 O O . LEU B 1 38 ? -14.922 -11.109 -13.375 1 98.56 38 LEU B O 1
ATOM 1769 N N . ASN B 1 39 ? -13.148 -10.266 -14.422 1 98.81 39 ASN B N 1
ATOM 1770 C CA . ASN B 1 39 ? -12.305 -11.422 -14.125 1 98.81 39 ASN B CA 1
ATOM 1771 C C . ASN B 1 39 ? -11.25 -11.086 -13.07 1 98.81 39 ASN B C 1
ATOM 1773 O O . ASN B 1 39 ? -10.93 -9.914 -12.859 1 98.81 39 ASN B O 1
ATOM 1777 N N . THR B 1 40 ? -10.805 -12.133 -12.414 1 98.94 40 THR B N 1
ATOM 1778 C CA . THR B 1 40 ? -9.711 -12.031 -11.445 1 98.94 40 THR B CA 1
ATOM 1779 C C . THR B 1 40 ? -8.648 -13.086 -11.711 1 98.94 40 THR B C 1
ATOM 1781 O O . THR B 1 40 ? -8.859 -14 -12.516 1 98.94 40 THR B O 1
ATOM 1784 N N . ILE B 1 41 ? -7.512 -12.984 -11.086 1 98.94 41 ILE B N 1
ATOM 1785 C CA . ILE B 1 41 ? -6.41 -13.922 -11.297 1 98.94 41 ILE B CA 1
ATOM 1786 C C . ILE B 1 41 ? -6.793 -15.297 -10.742 1 98.94 41 ILE B C 1
ATOM 1788 O O . ILE B 1 41 ? -7.188 -15.414 -9.578 1 98.94 41 ILE B O 1
ATOM 1792 N N . GLY B 1 42 ? -6.652 -16.297 -11.609 1 98.88 42 GLY B N 1
ATOM 1793 C CA . GLY B 1 42 ? -7.012 -17.641 -11.195 1 98.88 42 GLY B CA 1
ATOM 1794 C C . GLY B 1 42 ? -5.848 -18.609 -11.242 1 98.88 42 GLY B C 1
ATOM 1795 O O . GLY B 1 42 ? -5.938 -19.719 -10.711 1 98.88 42 GLY B O 1
ATOM 1796 N N . LEU B 1 43 ? -4.801 -18.312 -11.867 1 98.81 43 LEU B N 1
ATOM 1797 C CA . LEU B 1 43 ? -3.605 -19.125 -11.992 1 98.81 43 LEU B CA 1
ATOM 1798 C C . LEU B 1 43 ? -2.35 -18.266 -12.023 1 98.81 43 LEU B C 1
ATOM 1800 O O . LEU B 1 43 ? -2.322 -17.234 -12.695 1 98.81 43 LEU B O 1
ATOM 1804 N N . ILE B 1 44 ? -1.329 -18.672 -11.266 1 98.88 44 ILE B N 1
ATOM 1805 C CA . ILE B 1 44 ? -0.048 -17.984 -11.242 1 98.88 44 ILE B CA 1
ATOM 1806 C C . ILE B 1 44 ? 1.079 -18.953 -11.562 1 98.88 44 ILE B C 1
ATOM 1808 O O . ILE B 1 44 ? 1.172 -20.031 -10.953 1 98.88 44 ILE B O 1
ATOM 1812 N N . SER B 1 45 ? 1.947 -18.625 -12.5 1 98.69 45 SER B N 1
ATOM 1813 C CA . SER B 1 45 ? 3.145 -19.406 -12.805 1 98.69 45 SER B CA 1
ATOM 1814 C C . SER B 1 45 ? 4.379 -18.516 -12.875 1 98.69 45 SER B C 1
ATOM 1816 O O . SER B 1 45 ? 4.305 -17.375 -13.344 1 98.69 45 SER B O 1
ATOM 1818 N N . SER B 1 46 ? 5.445 -19.062 -12.406 1 98.62 46 SER B N 1
ATOM 1819 C CA . SER B 1 46 ? 6.676 -18.281 -12.453 1 98.62 46 SER B CA 1
ATOM 1820 C C . SER B 1 46 ? 7.902 -19.172 -12.539 1 98.62 46 SER B C 1
ATOM 1822 O O . SER B 1 46 ? 7.91 -20.281 -11.984 1 98.62 46 SER B O 1
ATOM 1824 N N . GLN B 1 47 ? 8.898 -18.656 -13.219 1 97.81 47 GLN B N 1
ATOM 1825 C CA . GLN B 1 47 ? 10.172 -19.359 -13.367 1 97.81 47 GLN B CA 1
ATOM 1826 C C . GLN B 1 47 ? 11.352 -18.406 -13.211 1 97.81 47 GLN B C 1
ATOM 1828 O O . GLN B 1 47 ? 11.406 -17.359 -13.875 1 97.81 47 GLN B O 1
ATOM 1833 N N . HIS B 1 48 ? 12.25 -18.781 -12.391 1 98.38 48 HIS B N 1
ATOM 1834 C CA . HIS B 1 48 ? 13.469 -18.016 -12.164 1 98.38 48 HIS B CA 1
ATOM 1835 C C . HIS B 1 48 ? 14.578 -18.438 -13.125 1 98.38 48 HIS B C 1
ATOM 1837 O O . HIS B 1 48 ? 14.633 -19.594 -13.531 1 98.38 48 HIS B O 1
ATOM 1843 N N . HIS B 1 49 ? 15.398 -17.5 -13.445 1 97.88 49 HIS B N 1
ATOM 1844 C CA . HIS B 1 49 ? 16.625 -17.812 -14.156 1 97.88 49 HIS B CA 1
ATOM 1845 C C . HIS B 1 49 ? 17.844 -17.219 -13.438 1 97.88 49 HIS B C 1
ATOM 1847 O O . HIS B 1 49 ? 17.938 -16 -13.266 1 97.88 49 HIS B O 1
ATOM 1853 N N . SER B 1 50 ? 18.875 -18.031 -13.148 1 97.31 50 SER B N 1
ATOM 1854 C CA . SER B 1 50 ? 19.969 -17.656 -12.281 1 97.31 50 SER B CA 1
ATOM 1855 C C . SER B 1 50 ? 20.922 -16.672 -12.977 1 97.31 50 SER B C 1
ATOM 1857 O O . SER B 1 50 ? 21.656 -15.93 -12.312 1 97.31 50 SER B O 1
ATOM 1859 N N . TYR B 1 51 ? 20.969 -16.688 -14.273 1 97.5 51 TYR B N 1
ATOM 1860 C CA . TYR B 1 51 ? 21.797 -15.727 -14.992 1 97.5 51 TYR B CA 1
ATOM 1861 C C . TYR B 1 51 ? 21.266 -14.312 -14.828 1 97.5 51 TYR B C 1
ATOM 1863 O O . TYR B 1 51 ? 22.031 -13.375 -14.578 1 97.5 51 TYR B O 1
ATOM 1871 N N . TYR B 1 52 ? 19.969 -14.164 -15.016 1 98 52 TYR B N 1
ATOM 1872 C CA . TYR B 1 52 ? 19.328 -12.859 -14.953 1 98 52 TYR B CA 1
ATOM 1873 C C . TYR B 1 52 ? 18.984 -12.492 -13.516 1 98 52 TYR B C 1
ATOM 1875 O O . TYR B 1 52 ? 18.688 -11.336 -13.219 1 98 52 TYR B O 1
ATOM 1883 N N . GLU B 1 53 ? 19.016 -13.578 -12.617 1 98.5 53 GLU B N 1
ATOM 1884 C CA . GLU B 1 53 ? 18.594 -13.422 -11.227 1 98.5 53 GLU B CA 1
ATOM 1885 C C . GLU B 1 53 ? 17.234 -12.734 -11.133 1 98.5 53 GLU B C 1
ATOM 1887 O O . GLU B 1 53 ? 17.078 -11.773 -10.391 1 98.5 53 GLU B O 1
ATOM 1892 N N . ASP B 1 54 ? 16.328 -13.172 -11.984 1 98.69 54 ASP B N 1
ATOM 1893 C CA . ASP B 1 54 ? 14.961 -12.664 -12.102 1 98.69 54 ASP B CA 1
ATOM 1894 C C . ASP B 1 54 ? 13.992 -13.781 -12.508 1 98.69 54 ASP B C 1
ATOM 1896 O O . ASP B 1 54 ? 14.422 -14.875 -12.875 1 98.69 54 ASP B O 1
ATOM 1900 N N . ARG B 1 55 ? 12.719 -13.477 -12.344 1 98.5 55 ARG B N 1
ATOM 1901 C CA . ARG B 1 55 ? 11.68 -14.461 -12.656 1 98.5 55 ARG B CA 1
ATOM 1902 C C . ARG B 1 55 ? 10.82 -13.992 -13.82 1 98.5 55 ARG B C 1
ATOM 1904 O O . ARG B 1 55 ? 10.578 -12.797 -13.984 1 98.5 55 ARG B O 1
ATOM 1911 N N . LEU B 1 56 ? 10.367 -14.945 -14.57 1 98.44 56 LEU B N 1
ATOM 1912 C CA . LEU B 1 56 ? 9.273 -14.766 -15.516 1 98.44 56 LEU B CA 1
ATOM 1913 C C . LEU B 1 56 ? 7.938 -15.109 -14.867 1 98.44 56 LEU B C 1
ATOM 1915 O O . LEU B 1 56 ? 7.867 -15.977 -13.992 1 98.44 56 LEU B O 1
ATOM 1919 N N . TRP B 1 57 ? 6.918 -14.414 -15.336 1 98.69 57 TRP B N 1
ATOM 1920 C CA . TRP B 1 57 ? 5.609 -14.578 -14.711 1 98.69 57 TRP B CA 1
ATOM 1921 C C . TRP B 1 57 ? 4.523 -14.781 -15.766 1 98.69 57 TRP B C 1
ATOM 1923 O O . TRP B 1 57 ? 4.574 -14.18 -16.844 1 98.69 57 TRP B O 1
ATOM 1933 N N . ASP B 1 58 ? 3.631 -15.617 -15.453 1 98.38 58 ASP B N 1
ATOM 1934 C CA . ASP B 1 58 ? 2.391 -15.75 -16.219 1 98.38 58 ASP B CA 1
ATOM 1935 C C . ASP B 1 58 ? 1.18 -15.797 -15.281 1 98.38 58 ASP B C 1
ATOM 1937 O O . ASP B 1 58 ? 1.244 -16.391 -14.203 1 98.38 58 ASP B O 1
ATOM 1941 N N . PHE B 1 59 ? 0.169 -15.156 -15.688 1 98.69 59 PHE B N 1
ATOM 1942 C CA . PHE B 1 59 ? -1.104 -15.141 -14.984 1 98.69 59 PHE B CA 1
ATOM 1943 C C . PHE B 1 59 ? -2.25 -15.508 -15.914 1 98.69 59 PHE B C 1
ATOM 1945 O O . PHE B 1 59 ? -2.301 -15.039 -17.062 1 98.69 59 PHE B O 1
ATOM 1952 N N . LYS B 1 60 ? -3.143 -16.297 -15.398 1 98.31 60 LYS B N 1
ATOM 1953 C CA . LYS B 1 60 ? -4.41 -16.547 -16.078 1 98.31 60 LYS B CA 1
ATOM 1954 C C . LYS B 1 60 ? -5.59 -16.078 -15.234 1 98.31 60 LYS B C 1
ATOM 1956 O O . LYS B 1 60 ? -5.516 -16.078 -14 1 98.31 60 LYS B O 1
ATOM 1961 N N . CYS B 1 61 ? -6.645 -15.766 -15.953 1 98.69 61 CYS B N 1
ATOM 1962 C CA . CYS B 1 61 ? -7.785 -15.164 -15.273 1 98.69 61 CYS B CA 1
ATOM 1963 C C . CYS B 1 61 ? -8.977 -16.109 -15.258 1 98.69 61 CYS B C 1
ATOM 1965 O O . CYS B 1 61 ? -9.039 -17.047 -16.047 1 98.69 61 CYS B O 1
ATOM 1967 N N . LYS B 1 62 ? -9.844 -15.891 -14.359 1 98.62 62 LYS B N 1
ATOM 1968 C CA . LYS B 1 62 ? -11.125 -16.578 -14.289 1 98.62 62 LYS B CA 1
ATOM 1969 C C . LYS B 1 62 ? -12.266 -15.602 -14.047 1 98.62 62 LYS B C 1
ATOM 1971 O O . LYS B 1 62 ? -12.086 -14.586 -13.367 1 98.62 62 LYS B O 1
ATOM 1976 N N . ALA B 1 63 ? -13.43 -15.992 -14.555 1 98.25 63 ALA B N 1
ATOM 1977 C CA . ALA B 1 63 ? -14.617 -15.164 -14.32 1 98.25 63 ALA B CA 1
ATOM 1978 C C . ALA B 1 63 ? -14.977 -15.133 -12.836 1 98.25 63 ALA B C 1
ATOM 1980 O O . ALA B 1 63 ? -15.047 -16.172 -12.188 1 98.25 63 ALA B O 1
ATOM 1981 N N . THR B 1 64 ? -15.234 -13.945 -12.297 1 98.25 64 THR B N 1
ATOM 1982 C CA . THR B 1 64 ? -15.445 -13.828 -10.859 1 98.25 64 THR B CA 1
ATOM 1983 C C . THR B 1 64 ? -16.625 -12.922 -10.555 1 98.25 64 THR B C 1
ATOM 1985 O O . THR B 1 64 ? -17.531 -13.297 -9.812 1 98.25 64 THR B O 1
ATOM 1988 N N . PHE B 1 65 ? -16.672 -11.703 -11.133 1 97.62 65 PHE B N 1
ATOM 1989 C CA . PHE B 1 65 ? -17.672 -10.695 -10.773 1 97.62 65 PHE B CA 1
ATOM 1990 C C . PHE B 1 65 ? -18.891 -10.797 -11.68 1 97.62 65 PHE B C 1
ATOM 1992 O O . PHE B 1 65 ? -18.766 -11.039 -12.883 1 97.62 65 PHE B O 1
ATOM 1999 N N . SER B 1 66 ? -20.047 -10.609 -11.078 1 95.69 66 SER B N 1
ATOM 2000 C CA . SER B 1 66 ? -21.281 -10.609 -11.836 1 95.69 66 SER B CA 1
ATOM 2001 C C . SER B 1 66 ? -21.719 -9.195 -12.195 1 95.69 66 SER B C 1
ATOM 2003 O O . SER B 1 66 ? -22.703 -9 -12.898 1 95.69 66 SER B O 1
ATOM 2005 N N . GLU B 1 67 ? -21.094 -8.203 -11.609 1 96.38 67 GLU B N 1
ATOM 2006 C CA . GLU B 1 67 ? -21.297 -6.785 -11.891 1 96.38 67 GLU B CA 1
ATOM 2007 C C . GLU B 1 67 ? -19.969 -6.039 -11.953 1 96.38 67 GLU B C 1
ATOM 2009 O O . GLU B 1 67 ? -18.922 -6.578 -11.562 1 96.38 67 GLU B O 1
ATOM 2014 N N . LEU B 1 68 ? -20.047 -4.781 -12.492 1 97.12 68 LEU B N 1
ATOM 2015 C CA . LEU B 1 68 ? -18.828 -4 -12.641 1 97.12 68 LEU B CA 1
ATOM 2016 C C . LEU B 1 68 ? -18.203 -3.695 -11.281 1 97.12 68 LEU B C 1
ATOM 2018 O O . LEU B 1 68 ? -18.844 -3.07 -10.43 1 97.12 68 LEU B O 1
ATOM 2022 N N . PRO B 1 69 ? -16.984 -4.09 -11.07 1 97.94 69 PRO B N 1
ATOM 2023 C CA . PRO B 1 69 ? -16.344 -3.812 -9.781 1 97.94 69 PRO B CA 1
ATOM 2024 C C . PRO B 1 69 ? -15.688 -2.436 -9.734 1 97.94 69 PRO B C 1
ATOM 2026 O O . PRO B 1 69 ? -15.438 -1.831 -10.781 1 97.94 69 PRO B O 1
ATOM 2029 N N . THR B 1 70 ? -15.414 -1.92 -8.5 1 96.75 70 THR B N 1
ATOM 2030 C CA . THR B 1 70 ? -14.5 -0.803 -8.273 1 96.75 70 THR B CA 1
ATOM 2031 C C . THR B 1 70 ? -13.086 -1.307 -7.992 1 96.75 70 THR B C 1
ATOM 2033 O O . THR B 1 70 ? -12.906 -2.275 -7.25 1 96.75 70 THR B O 1
ATOM 2036 N N . CYS B 1 71 ? -12.164 -0.617 -8.633 1 98.31 71 CYS B N 1
ATOM 2037 C CA . CYS B 1 71 ? -10.805 -1.134 -8.531 1 98.31 71 CYS B CA 1
ATOM 2038 C C . CYS B 1 71 ? -9.828 -0.027 -8.156 1 98.31 71 CYS B C 1
ATOM 2040 O O . CYS B 1 71 ? -10.094 1.151 -8.391 1 98.31 71 CYS B O 1
ATOM 2042 N N . ALA B 1 72 ? -8.727 -0.403 -7.516 1 98.5 72 ALA B N 1
ATOM 2043 C CA . ALA B 1 72 ? -7.672 0.542 -7.164 1 98.5 72 ALA B CA 1
ATOM 2044 C C . ALA B 1 72 ? -6.309 -0.146 -7.133 1 98.5 72 ALA B C 1
ATOM 2046 O O . ALA B 1 72 ? -6.188 -1.276 -6.652 1 98.5 72 ALA B O 1
ATOM 2047 N N . TRP B 1 73 ? -5.301 0.562 -7.652 1 98.88 73 TRP B N 1
ATOM 2048 C CA . TRP B 1 73 ? -3.92 0.118 -7.488 1 98.88 73 TRP B CA 1
ATOM 2049 C C . TRP B 1 73 ? -3.398 0.46 -6.098 1 98.88 73 TRP B C 1
ATOM 2051 O O . TRP B 1 73 ? -3.703 1.526 -5.559 1 98.88 73 TRP B O 1
ATOM 2061 N N . THR B 1 74 ? -2.562 -0.416 -5.562 1 98.88 74 THR B N 1
ATOM 2062 C CA . THR B 1 74 ? -1.788 -0.071 -4.375 1 98.88 74 THR B CA 1
ATOM 2063 C C . THR B 1 74 ? -0.553 0.742 -4.754 1 98.88 74 THR B C 1
ATOM 2065 O O . THR B 1 74 ? -0.167 0.788 -5.922 1 98.88 74 THR B O 1
ATOM 2068 N N . ASN B 1 75 ? 0.056 1.458 -3.748 1 98.69 75 ASN B N 1
ATOM 2069 C CA . ASN B 1 75 ? 1.478 1.755 -3.887 1 98.69 75 ASN B CA 1
ATOM 2070 C C . ASN B 1 75 ? 2.324 0.486 -3.828 1 98.69 75 ASN B C 1
ATOM 2072 O O . ASN B 1 75 ? 1.79 -0.614 -3.674 1 98.69 75 ASN B O 1
ATOM 2076 N N . TYR B 1 76 ? 3.664 0.667 -4.055 1 98.88 76 TYR B N 1
ATOM 2077 C CA . TYR B 1 76 ? 4.504 -0.511 -3.873 1 98.88 76 TYR B CA 1
ATOM 2078 C C . TYR B 1 76 ? 4.379 -1.059 -2.457 1 98.88 76 TYR B C 1
ATOM 2080 O O . TYR B 1 76 ? 4.457 -0.304 -1.484 1 98.88 76 TYR B O 1
ATOM 2088 N N . VAL B 1 77 ? 4.223 -2.406 -2.406 1 98.81 77 VAL B N 1
ATOM 2089 C CA . VAL B 1 77 ? 3.922 -2.984 -1.101 1 98.81 77 VAL B CA 1
ATOM 2090 C C . VAL B 1 77 ? 5.215 -3.404 -0.409 1 98.81 77 VAL B C 1
ATOM 2092 O O . VAL B 1 77 ? 5.199 -3.82 0.752 1 98.81 77 VAL B O 1
ATOM 2095 N N . ASN B 1 78 ? 6.352 -3.346 -1.119 1 98.69 78 ASN B N 1
ATOM 2096 C CA . ASN B 1 78 ? 7.648 -3.711 -0.565 1 98.69 78 ASN B CA 1
ATOM 2097 C C . ASN B 1 78 ? 8.766 -2.824 -1.114 1 98.69 78 ASN B C 1
ATOM 2099 O O . ASN B 1 78 ? 8.648 -2.291 -2.219 1 98.69 78 ASN B O 1
ATOM 2103 N N . ASN B 1 79 ? 9.852 -2.734 -0.331 1 98.12 79 ASN B N 1
ATOM 2104 C CA . ASN B 1 79 ? 11.141 -2.312 -0.869 1 98.12 79 ASN B CA 1
ATOM 2105 C C . ASN B 1 79 ? 11.938 -3.496 -1.412 1 98.12 79 ASN B C 1
ATOM 2107 O O . ASN B 1 79 ? 11.57 -4.652 -1.188 1 98.12 79 ASN B O 1
ATOM 2111 N N . MET B 1 80 ? 13.031 -3.096 -2.135 1 98.31 80 MET B N 1
ATOM 2112 C CA . MET B 1 80 ? 13.953 -4.156 -2.537 1 98.31 80 MET B CA 1
ATOM 2113 C C . MET B 1 80 ? 14.469 -4.922 -1.321 1 98.31 80 MET B C 1
ATOM 2115 O O . MET B 1 80 ? 14.766 -4.32 -0.288 1 98.31 80 MET B O 1
ATOM 2119 N N . ASP B 1 81 ? 14.461 -6.277 -1.417 1 98.44 81 ASP B N 1
ATOM 2120 C CA . ASP B 1 81 ? 14.984 -7.211 -0.427 1 98.44 81 ASP B CA 1
ATOM 2121 C C . ASP B 1 81 ? 14.062 -7.293 0.792 1 98.44 81 ASP B C 1
ATOM 2123 O O . ASP B 1 81 ? 14.312 -8.07 1.716 1 98.44 81 ASP B O 1
ATOM 2127 N N . GLU B 1 82 ? 13 -6.5 0.771 1 98.25 82 GLU B N 1
ATOM 2128 C CA . GLU B 1 82 ? 12.109 -6.461 1.925 1 98.25 82 GLU B CA 1
ATOM 2129 C C . GLU B 1 82 ? 11.039 -7.555 1.835 1 98.25 82 GLU B C 1
ATOM 2131 O O . GLU B 1 82 ? 10.398 -7.715 0.797 1 98.25 82 GLU B O 1
ATOM 2136 N N . GLU B 1 83 ? 10.945 -8.375 2.912 1 98.69 83 GLU B N 1
ATOM 2137 C CA . GLU B 1 83 ? 9.805 -9.273 3.033 1 98.69 83 GLU B CA 1
ATOM 2138 C C . GLU B 1 83 ? 8.492 -8.5 3.166 1 98.69 83 GLU B C 1
ATOM 2140 O O . GLU B 1 83 ? 8.477 -7.402 3.73 1 98.69 83 GLU B O 1
ATOM 2145 N N . PHE B 1 84 ? 7.41 -9.055 2.598 1 98.75 84 PHE B N 1
ATOM 2146 C CA . PHE B 1 84 ? 6.117 -8.406 2.779 1 98.75 84 PHE B CA 1
ATOM 2147 C C . PHE B 1 84 ? 5.004 -9.445 2.867 1 98.75 84 PHE B C 1
ATOM 2149 O O . PHE B 1 84 ? 5.16 -10.578 2.4 1 98.75 84 PHE B O 1
ATOM 2156 N N . ALA B 1 85 ? 3.969 -9.117 3.564 1 98.81 85 ALA B N 1
ATOM 2157 C CA . ALA B 1 85 ? 2.645 -9.727 3.52 1 98.81 85 ALA B CA 1
ATOM 2158 C C . ALA B 1 85 ? 1.572 -8.695 3.189 1 98.81 85 ALA B C 1
ATOM 2160 O O . ALA B 1 85 ? 1.468 -7.664 3.857 1 98.81 85 ALA B O 1
ATOM 2161 N N . PHE B 1 86 ? 0.895 -8.969 2.121 1 98.94 86 PHE B N 1
ATOM 2162 C CA . PHE B 1 86 ? -0.102 -8.023 1.627 1 98.94 86 PHE B CA 1
ATOM 2163 C C . PHE B 1 86 ? -1.45 -8.711 1.441 1 98.94 86 PHE B C 1
ATOM 2165 O O . PHE B 1 86 ? -1.515 -9.852 0.969 1 98.94 86 PHE B O 1
ATOM 2172 N N . THR B 1 87 ? -2.492 -8.039 1.89 1 98.94 87 THR B N 1
ATOM 2173 C CA . THR B 1 87 ? -3.867 -8.438 1.611 1 98.94 87 THR B CA 1
ATOM 2174 C C . THR B 1 87 ? -4.68 -7.254 1.093 1 98.94 87 THR B C 1
ATOM 2176 O O . THR B 1 87 ? -4.668 -6.176 1.69 1 98.94 87 THR B O 1
ATOM 2179 N N . CYS B 1 88 ? -5.375 -7.449 -0.043 1 98.88 88 CYS B N 1
ATOM 2180 C CA . CYS B 1 88 ? -6.27 -6.41 -0.539 1 98.88 88 CYS B CA 1
ATOM 2181 C C . CYS B 1 88 ? -7.293 -6.02 0.521 1 98.88 88 CYS B C 1
ATOM 2183 O O . CYS B 1 88 ? -7.898 -6.887 1.153 1 98.88 88 CYS B O 1
ATOM 2185 N N . PRO B 1 89 ? -7.508 -4.68 0.679 1 98.38 89 PRO B N 1
ATOM 2186 C CA . PRO B 1 89 ? -8.391 -4.254 1.77 1 98.38 89 PRO B CA 1
ATOM 2187 C C . PRO B 1 89 ? -9.867 -4.352 1.407 1 98.38 89 PRO B C 1
ATOM 2189 O O . PRO B 1 89 ? -10.219 -4.402 0.225 1 98.38 89 PRO B O 1
ATOM 2192 N N . PHE B 1 90 ? -10.727 -4.41 2.416 1 97.5 90 PHE B N 1
ATOM 2193 C CA . PHE B 1 90 ? -12.18 -4.254 2.355 1 97.5 90 PHE B CA 1
ATOM 2194 C C . PHE B 1 90 ? -12.805 -5.348 1.502 1 97.5 90 PHE B C 1
ATOM 2196 O O . PHE B 1 90 ? -13.727 -5.086 0.723 1 97.5 90 PHE B O 1
ATOM 2203 N N . GLY B 1 91 ? -12.227 -6.512 1.66 1 97.31 91 GLY B N 1
ATOM 2204 C CA . GLY B 1 91 ? -12.812 -7.672 1.014 1 97.31 91 GLY B CA 1
ATOM 2205 C C . GLY B 1 91 ? -12.57 -7.711 -0.483 1 97.31 91 GLY B C 1
ATOM 2206 O O . GLY B 1 91 ? -13.273 -8.414 -1.213 1 97.31 91 GLY B O 1
ATOM 2207 N N . SER B 1 92 ? -11.633 -6.914 -0.976 1 98.56 92 SER B N 1
ATOM 2208 C CA . SER B 1 92 ? -11.344 -6.891 -2.406 1 98.56 92 SER B CA 1
ATOM 2209 C C . SER B 1 92 ? -10.43 -8.047 -2.807 1 98.56 92 SER B C 1
ATOM 2211 O O . SER B 1 92 ? -9.914 -8.766 -1.948 1 98.56 92 SER B O 1
ATOM 2213 N N . ILE B 1 93 ? -10.367 -8.234 -4.164 1 98.88 93 ILE B N 1
ATOM 2214 C CA . ILE B 1 93 ? -9.703 -9.383 -4.773 1 98.88 93 ILE B CA 1
ATOM 2215 C C . ILE B 1 93 ? -8.602 -8.898 -5.719 1 98.88 93 ILE B C 1
ATOM 2217 O O . ILE B 1 93 ? -8.773 -7.91 -6.434 1 98.88 93 ILE B O 1
ATOM 2221 N N . ILE B 1 94 ? -7.48 -9.609 -5.703 1 98.94 94 ILE B N 1
ATOM 2222 C CA . ILE B 1 94 ? -6.375 -9.234 -6.574 1 98.94 94 ILE B CA 1
ATOM 2223 C C . ILE B 1 94 ? -6.715 -9.586 -8.023 1 98.94 94 ILE B C 1
ATOM 2225 O O . ILE B 1 94 ? -6.988 -10.742 -8.344 1 98.94 94 ILE B O 1
ATOM 2229 N N . THR B 1 95 ? -6.605 -8.539 -8.914 1 98.94 95 THR B N 1
ATOM 2230 C CA . THR B 1 95 ? -6.98 -8.727 -10.305 1 98.94 95 THR B CA 1
ATOM 2231 C C . THR B 1 95 ? -5.82 -8.359 -11.234 1 98.94 95 THR B C 1
ATOM 2233 O O . THR B 1 95 ? -5.906 -8.547 -12.445 1 98.94 95 THR B O 1
ATOM 2236 N N . GLY B 1 96 ? -4.746 -7.832 -10.68 1 98.94 96 GLY B N 1
ATOM 2237 C CA . GLY B 1 96 ? -3.605 -7.418 -11.484 1 98.94 96 GLY B CA 1
ATOM 2238 C C . GLY B 1 96 ? -2.352 -7.188 -10.664 1 98.94 96 GLY B C 1
ATOM 2239 O O . GLY B 1 96 ? -2.404 -7.168 -9.43 1 98.94 96 GLY B O 1
ATOM 2240 N N . VAL B 1 97 ? -1.249 -7.098 -11.391 1 98.94 97 VAL B N 1
ATOM 2241 C CA . VAL B 1 97 ? 0.049 -6.891 -10.758 1 98.94 97 VAL B CA 1
ATOM 2242 C C . VAL B 1 97 ? 0.887 -5.93 -11.594 1 98.94 97 VAL B C 1
ATOM 2244 O O . VAL B 1 97 ? 0.76 -5.895 -12.82 1 98.94 97 VAL B O 1
ATOM 2247 N N . GLU B 1 98 ? 1.63 -5.125 -10.922 1 98.94 98 GLU B N 1
ATOM 2248 C CA . GLU B 1 98 ? 2.723 -4.352 -11.5 1 98.94 98 GLU B CA 1
ATOM 2249 C C . GLU B 1 98 ? 4.016 -4.547 -10.719 1 98.94 98 GLU B C 1
ATOM 2251 O O . GLU B 1 98 ? 4 -4.598 -9.484 1 98.94 98 GLU B O 1
ATOM 2256 N N . ALA B 1 99 ? 5.094 -4.742 -11.461 1 98.88 99 ALA B N 1
ATOM 2257 C CA . ALA B 1 99 ? 6.379 -4.918 -10.789 1 98.88 99 ALA B CA 1
ATOM 2258 C C . ALA B 1 99 ? 7.531 -4.48 -11.688 1 98.88 99 ALA B C 1
ATOM 2260 O O . ALA B 1 99 ? 7.395 -4.438 -12.914 1 98.88 99 ALA B O 1
ATOM 2261 N N . TYR B 1 100 ? 8.602 -4.164 -11.07 1 98.62 100 TYR B N 1
ATOM 2262 C CA . TYR B 1 100 ? 9.836 -3.949 -11.812 1 98.62 100 TYR B CA 1
ATOM 2263 C C . TYR B 1 100 ? 11.031 -4.551 -11.086 1 98.62 100 TYR B C 1
ATOM 2265 O O . TYR B 1 100 ? 11.008 -4.688 -9.859 1 98.62 100 TYR B O 1
ATOM 2273 N N . HIS B 1 101 ? 11.977 -4.91 -11.898 1 98.75 101 HIS B N 1
ATOM 2274 C CA . HIS B 1 101 ? 13.188 -5.547 -11.375 1 98.75 101 HIS B CA 1
ATOM 2275 C C . HIS B 1 101 ? 14.336 -4.547 -11.266 1 98.75 101 HIS B C 1
ATOM 2277 O O . HIS B 1 101 ? 14.523 -3.713 -12.156 1 98.75 101 HIS B O 1
ATOM 2283 N N . SER B 1 102 ? 15.07 -4.645 -10.164 1 98.31 102 SER B N 1
ATOM 2284 C CA . SER B 1 102 ? 16.328 -3.92 -10.008 1 98.31 102 SER B CA 1
ATOM 2285 C C . SER B 1 102 ? 17.531 -4.852 -10.172 1 98.31 102 SER B C 1
ATOM 2287 O O . SER B 1 102 ? 17.703 -5.777 -9.383 1 98.31 102 SER B O 1
ATOM 2289 N N . ASN B 1 103 ? 18.391 -4.531 -11.102 1 97.88 103 ASN B N 1
ATOM 2290 C CA . ASN B 1 103 ? 19.594 -5.352 -11.305 1 97.88 103 ASN B CA 1
ATOM 2291 C C . ASN B 1 103 ? 20.578 -5.188 -10.156 1 97.88 103 ASN B C 1
ATOM 2293 O O . ASN B 1 103 ? 21.422 -6.062 -9.93 1 97.88 103 ASN B O 1
ATOM 2297 N N . TYR B 1 104 ? 20.547 -4.074 -9.508 1 97.56 104 TYR B N 1
ATOM 2298 C CA . TYR B 1 104 ? 21.422 -3.852 -8.359 1 97.56 104 TYR B CA 1
ATOM 2299 C C . TYR B 1 104 ? 21 -4.723 -7.18 1 97.56 104 TYR B C 1
ATOM 2301 O O . TYR B 1 104 ? 21.844 -5.371 -6.551 1 97.56 104 TYR B O 1
ATOM 2309 N N . TYR B 1 105 ? 19.75 -4.809 -6.969 1 98.19 105 TYR B N 1
ATOM 2310 C CA . TYR B 1 105 ? 19.25 -5.551 -5.824 1 98.19 105 TYR B CA 1
ATOM 2311 C C . TYR B 1 105 ? 18.891 -6.98 -6.211 1 98.19 105 TYR B C 1
ATOM 2313 O O . TYR B 1 105 ? 18.672 -7.832 -5.344 1 98.19 105 TYR B O 1
ATOM 2321 N N . GLU B 1 106 ? 18.781 -7.23 -7.562 1 98.56 106 GLU B N 1
ATOM 2322 C CA . GLU B 1 106 ? 18.359 -8.523 -8.094 1 98.56 106 GLU B CA 1
ATOM 2323 C C . GLU B 1 106 ? 17.031 -8.961 -7.473 1 98.56 106 GLU B C 1
ATOM 2325 O O . GLU B 1 106 ? 16.891 -10.109 -7.047 1 98.56 106 GLU B O 1
ATOM 2330 N N . ASP B 1 107 ? 16.125 -8.008 -7.34 1 98.69 107 ASP B N 1
ATOM 2331 C CA . ASP B 1 107 ? 14.805 -8.188 -6.734 1 98.69 107 ASP B CA 1
ATOM 2332 C C . ASP B 1 107 ? 13.766 -7.301 -7.41 1 98.69 107 ASP B C 1
ATOM 2334 O O . ASP B 1 107 ? 14.102 -6.484 -8.273 1 98.69 107 ASP B O 1
ATOM 2338 N N . ARG B 1 108 ? 12.5 -7.516 -7.098 1 98.69 108 ARG B N 1
ATOM 2339 C CA . ARG B 1 108 ? 11.391 -6.73 -7.641 1 98.69 108 ARG B CA 1
ATOM 2340 C C . ARG B 1 108 ? 10.602 -6.059 -6.527 1 98.69 108 ARG B C 1
ATOM 2342 O O . ARG B 1 108 ? 10.531 -6.566 -5.41 1 98.69 108 ARG B O 1
ATOM 2349 N N . ARG B 1 109 ? 9.945 -4.938 -6.848 1 98.75 109 ARG B N 1
ATOM 2350 C CA . ARG B 1 109 ? 8.883 -4.328 -6.055 1 98.75 109 ARG B CA 1
ATOM 2351 C C . ARG B 1 109 ? 7.523 -4.547 -6.703 1 98.75 109 ARG B C 1
ATOM 2353 O O . ARG B 1 109 ? 7.422 -4.629 -7.93 1 98.75 109 ARG B O 1
ATOM 2360 N N . TRP B 1 110 ? 6.566 -4.578 -5.852 1 98.94 110 TRP B N 1
ATOM 2361 C CA . TRP B 1 110 ? 5.285 -5.066 -6.355 1 98.94 110 TRP B CA 1
ATOM 2362 C C . TRP B 1 110 ? 4.156 -4.105 -5.992 1 98.94 110 TRP B C 1
ATOM 2364 O O . TRP B 1 110 ? 4.117 -3.58 -4.875 1 98.94 110 TRP B O 1
ATOM 2374 N N . LYS B 1 111 ? 3.258 -3.867 -6.949 1 98.94 111 LYS B N 1
ATOM 2375 C CA . LYS B 1 111 ? 1.93 -3.291 -6.758 1 98.94 111 LYS B CA 1
ATOM 2376 C C . LYS B 1 111 ? 0.838 -4.297 -7.105 1 98.94 111 LYS B C 1
ATOM 2378 O O . LYS B 1 111 ? 1.034 -5.16 -7.965 1 98.94 111 LYS B O 1
ATOM 2383 N N . PHE B 1 112 ? -0.251 -4.156 -6.465 1 99 112 PHE B N 1
ATOM 2384 C CA . PHE B 1 112 ? -1.382 -5.023 -6.777 1 99 112 PHE B CA 1
ATOM 2385 C C . PHE B 1 112 ? -2.621 -4.199 -7.102 1 99 112 PHE B C 1
ATOM 2387 O O . PHE B 1 112 ? -2.795 -3.098 -6.582 1 99 112 PHE B O 1
ATOM 2394 N N . TYR B 1 113 ? -3.346 -4.762 -8.023 1 98.94 113 TYR B N 1
ATOM 2395 C CA . TYR B 1 113 ? -4.637 -4.195 -8.406 1 98.94 113 TYR B CA 1
ATOM 2396 C C . TYR B 1 113 ? -5.781 -4.93 -7.723 1 98.94 113 TYR B C 1
ATOM 2398 O O . TYR B 1 113 ? -5.973 -6.129 -7.941 1 98.94 113 TYR B O 1
ATOM 2406 N N . CYS B 1 114 ? -6.516 -4.219 -6.867 1 98.94 114 CYS B N 1
ATOM 2407 C CA . CYS B 1 114 ? -7.574 -4.82 -6.059 1 98.94 114 CYS B CA 1
ATOM 2408 C C . CYS B 1 114 ? -8.945 -4.359 -6.531 1 98.94 114 CYS B C 1
ATOM 2410 O O . CYS B 1 114 ? -9.172 -3.166 -6.738 1 98.94 114 CYS B O 1
ATOM 2412 N N . CYS B 1 115 ? -9.852 -5.309 -6.68 1 98.81 115 CYS B N 1
ATOM 2413 C CA . CYS B 1 115 ? -11.203 -4.973 -7.129 1 98.81 115 CYS B CA 1
ATOM 2414 C C . CYS B 1 115 ? -12.25 -5.57 -6.195 1 98.81 115 CYS B C 1
ATOM 2416 O O . CYS B 1 115 ? -12.047 -6.645 -5.629 1 98.81 115 CYS B O 1
ATOM 2418 N N . ARG B 1 116 ? -13.344 -4.875 -6.082 1 97.38 116 ARG B N 1
ATOM 2419 C CA . ARG B 1 116 ? -14.438 -5.359 -5.246 1 97.38 116 ARG B CA 1
ATOM 2420 C C . ARG B 1 116 ? -15.789 -4.918 -5.793 1 97.38 116 ARG B C 1
ATOM 2422 O O . ARG B 1 116 ? -15.875 -3.926 -6.523 1 97.38 116 ARG B O 1
ATOM 2429 N N . VAL B 1 117 ? -16.766 -5.664 -5.453 1 95.38 117 VAL B N 1
ATOM 2430 C CA . VAL B 1 117 ? -18.141 -5.227 -5.648 1 95.38 117 VAL B CA 1
ATOM 2431 C C . VAL B 1 117 ? -18.781 -4.918 -4.297 1 95.38 117 VAL B C 1
ATOM 2433 O O . VAL B 1 117 ? -18.359 -5.449 -3.268 1 95.38 117 VAL B O 1
ATOM 2436 N N . ALA B 1 118 ? -19.781 -4.066 -4.336 1 90.44 118 ALA B N 1
ATOM 2437 C CA . ALA B 1 118 ? -20.406 -3.592 -3.104 1 90.44 118 ALA B CA 1
ATOM 2438 C C . ALA B 1 118 ? -21.031 -4.746 -2.324 1 90.44 118 ALA B C 1
ATOM 2440 O O . ALA B 1 118 ? -21.484 -5.723 -2.916 1 90.44 118 ALA B O 1
ATOM 2441 N N . ASN B 1 119 ? -21.016 -4.645 -1 1 90 119 ASN B N 1
ATOM 2442 C CA . ASN B 1 119 ? -21.703 -5.539 -0.079 1 90 119 ASN B CA 1
ATOM 2443 C C . ASN B 1 119 ? -21.203 -6.973 -0.193 1 90 119 ASN B C 1
ATOM 2445 O O . ASN B 1 119 ? -21.984 -7.922 -0.144 1 90 119 ASN B O 1
ATOM 2449 N N . THR B 1 120 ? -20.016 -7.121 -0.529 1 94.56 120 THR B N 1
ATOM 2450 C CA . THR B 1 120 ? -19.375 -8.422 -0.554 1 94.56 120 THR B CA 1
ATOM 2451 C C . THR B 1 120 ? -18.156 -8.445 0.379 1 94.56 120 THR B C 1
ATOM 2453 O O . THR B 1 120 ? -17.406 -7.477 0.441 1 94.56 120 THR B O 1
ATOM 2456 N N . CYS B 1 121 ? -18.016 -9.578 1.133 1 95.25 121 CYS B N 1
ATOM 2457 C CA . CYS B 1 121 ? -16.906 -9.719 2.074 1 95.25 121 CYS B CA 1
ATOM 2458 C C . CYS B 1 121 ? -16.188 -11.055 1.878 1 95.25 121 CYS B C 1
ATOM 2460 O O . CYS B 1 121 ? -16.797 -12.031 1.442 1 95.25 121 CYS B O 1
ATOM 2462 N N . ASN B 1 122 ? -14.914 -11.047 2.166 1 97.75 122 ASN B N 1
ATOM 2463 C CA . ASN B 1 122 ? -14.141 -12.281 2.166 1 97.75 122 ASN B CA 1
ATOM 2464 C C . ASN B 1 122 ? -14.359 -13.078 3.449 1 97.75 122 ASN B C 1
ATOM 2466 O O . ASN B 1 122 ? -14.453 -12.5 4.531 1 97.75 122 ASN B O 1
ATOM 2470 N N . LYS B 1 123 ? -14.469 -14.328 3.254 1 97.31 123 LYS B N 1
ATOM 2471 C CA . LYS B 1 123 ? -14.617 -15.258 4.371 1 97.31 123 LYS B CA 1
ATOM 2472 C C . LYS B 1 123 ? -13.773 -16.516 4.164 1 97.31 123 LYS B C 1
ATOM 2474 O O . LYS B 1 123 ? -13.445 -16.859 3.031 1 97.31 123 LYS B O 1
ATOM 2479 N N . ASP B 1 124 ? -13.367 -17.281 5.238 1 97.94 124 ASP B N 1
ATOM 2480 C CA . ASP B 1 124 ? -12.602 -18.516 5.16 1 97.94 124 ASP B CA 1
ATOM 2481 C C . ASP B 1 124 ? -11.328 -18.328 4.344 1 97.94 124 ASP B C 1
ATOM 2483 O O . ASP B 1 124 ? -11.195 -18.875 3.25 1 97.94 124 ASP B O 1
ATOM 2487 N N . CYS B 1 125 ? -10.445 -17.641 4.926 1 98.75 125 CYS B N 1
ATOM 2488 C CA . CYS B 1 125 ? -9.203 -17.297 4.242 1 98.75 125 CYS B CA 1
ATOM 2489 C C . CYS B 1 125 ? -8.062 -18.188 4.691 1 98.75 125 CYS B C 1
ATOM 2491 O O . CYS B 1 125 ? -7.934 -18.484 5.879 1 98.75 125 CYS B O 1
ATOM 2493 N N . PHE B 1 126 ? -7.238 -18.656 3.732 1 98.88 126 PHE B N 1
ATOM 2494 C CA . PHE B 1 126 ? -6.102 -19.531 3.99 1 98.88 126 PHE B CA 1
ATOM 2495 C C . PHE B 1 126 ? -4.875 -19.078 3.215 1 98.88 126 PHE B C 1
ATOM 2497 O O . PHE B 1 126 ? -5 -18.484 2.139 1 98.88 126 PHE B O 1
ATOM 2504 N N . TRP B 1 127 ? -3.729 -19.297 3.811 1 98.94 127 TRP B N 1
ATOM 2505 C CA . TRP B 1 127 ? -2.465 -19.125 3.104 1 98.94 127 TRP B CA 1
ATOM 2506 C C . TRP B 1 127 ? -1.953 -20.453 2.564 1 98.94 127 TRP B C 1
ATOM 2508 O O . TRP B 1 127 ? -2.062 -21.484 3.232 1 98.94 127 TRP B O 1
ATOM 2518 N N . THR B 1 128 ? -1.381 -20.422 1.384 1 98.94 128 THR B N 1
ATOM 2519 C CA . THR B 1 128 ? -0.601 -21.578 0.95 1 98.94 128 THR B CA 1
ATOM 2520 C C . THR B 1 128 ? 0.693 -21.688 1.752 1 98.94 128 THR B C 1
ATOM 2522 O O . THR B 1 128 ? 1.096 -20.734 2.424 1 98.94 128 THR B O 1
ATOM 2525 N N . ASP B 1 129 ? 1.271 -22.922 1.69 1 98.62 129 ASP B N 1
ATOM 2526 C CA . ASP B 1 129 ? 2.703 -22.938 1.972 1 98.62 129 ASP B CA 1
ATOM 2527 C C . ASP B 1 129 ? 3.488 -22.219 0.876 1 98.62 129 ASP B C 1
ATOM 2529 O O . ASP B 1 129 ? 2.908 -21.766 -0.108 1 98.62 129 ASP B O 1
ATOM 2533 N N . TYR B 1 130 ? 4.766 -22.094 1.122 1 98.88 130 TYR B N 1
ATOM 2534 C CA . TYR B 1 130 ? 5.574 -21.578 0.017 1 98.88 130 TYR B CA 1
ATOM 2535 C C . TYR B 1 130 ? 5.484 -22.516 -1.189 1 98.88 130 TYR B C 1
ATOM 2537 O O . TYR B 1 130 ? 5.668 -23.719 -1.064 1 98.88 130 TYR B O 1
ATOM 2545 N N . LEU B 1 131 ? 5.238 -21.875 -2.277 1 98.81 131 LEU B N 1
ATOM 2546 C CA . LEU B 1 131 ? 4.922 -22.672 -3.465 1 98.81 131 LEU B CA 1
ATOM 2547 C C . LEU B 1 131 ? 6.191 -23.031 -4.227 1 98.81 131 LEU B C 1
ATOM 2549 O O . LEU B 1 131 ? 6.195 -23.984 -5.016 1 98.81 131 LEU B O 1
ATOM 2553 N N . ASN B 1 132 ? 7.242 -22.297 -4.086 1 98.5 132 ASN B N 1
ATOM 2554 C CA . ASN B 1 132 ? 8.492 -22.562 -4.785 1 98.5 132 ASN B CA 1
ATOM 2555 C C . ASN B 1 132 ? 9.664 -22.688 -3.812 1 98.5 132 ASN B C 1
ATOM 2557 O O . ASN B 1 132 ? 9.648 -22.094 -2.738 1 98.5 132 ASN B O 1
ATOM 2561 N N . LEU B 1 133 ? 10.609 -23.469 -4.219 1 97.94 133 LEU B N 1
ATOM 2562 C CA . LEU B 1 133 ? 11.961 -23.281 -3.691 1 97.94 133 LEU B CA 1
ATOM 2563 C C . LEU B 1 133 ? 12.68 -22.156 -4.43 1 97.94 133 LEU B C 1
ATOM 2565 O O . LEU B 1 133 ? 12.266 -21.766 -5.523 1 97.94 133 LEU B O 1
ATOM 2569 N N . PHE B 1 134 ? 13.688 -21.719 -3.783 1 98.5 134 PHE B N 1
ATOM 2570 C CA . PHE B 1 134 ? 14.5 -20.766 -4.531 1 98.5 134 PHE B CA 1
ATOM 2571 C C . PHE B 1 134 ? 14.906 -21.344 -5.883 1 98.5 134 PHE B C 1
ATOM 2573 O O . PHE B 1 134 ? 15.258 -22.516 -5.98 1 98.5 134 PHE B O 1
ATOM 2580 N N . ASP B 1 135 ? 14.805 -20.422 -6.93 1 97.75 135 ASP B N 1
ATOM 2581 C CA . ASP B 1 135 ? 15.211 -20.719 -8.305 1 97.75 135 ASP B CA 1
ATOM 2582 C C . ASP B 1 135 ? 14.25 -21.703 -8.969 1 97.75 135 ASP B C 1
ATOM 2584 O O . ASP B 1 135 ? 14.406 -22.031 -10.148 1 97.75 135 ASP B O 1
ATOM 2588 N N . GLY B 1 136 ? 13.297 -22.141 -8.219 1 96.62 136 GLY B N 1
ATOM 2589 C CA . GLY B 1 136 ? 12.406 -23.172 -8.711 1 96.62 136 GLY B CA 1
ATOM 2590 C C . GLY B 1 136 ? 11.188 -22.625 -9.43 1 96.62 136 GLY B C 1
ATOM 2591 O O . GLY B 1 136 ? 10.742 -21.516 -9.141 1 96.62 136 GLY B O 1
ATOM 2592 N N . TYR B 1 137 ? 10.672 -23.438 -10.289 1 97.38 137 TYR B N 1
ATOM 2593 C CA . TYR B 1 137 ? 9.406 -23.188 -10.969 1 97.38 137 TYR B CA 1
ATOM 2594 C C . TYR B 1 137 ? 8.227 -23.5 -10.062 1 97.38 137 TYR B C 1
ATOM 2596 O O . TYR B 1 137 ? 8.297 -24.391 -9.227 1 97.38 137 TYR B O 1
ATOM 2604 N N . PHE B 1 138 ? 7.168 -22.719 -10.195 1 98.19 138 PHE B N 1
ATOM 2605 C CA . PHE B 1 138 ? 5.898 -23.141 -9.617 1 98.19 138 PHE B CA 1
ATOM 2606 C C . PHE B 1 138 ? 4.73 -22.703 -10.5 1 98.19 138 PHE B C 1
ATOM 2608 O O . PHE B 1 138 ? 4.871 -21.797 -11.32 1 98.19 138 PHE B O 1
ATOM 2615 N N . SER B 1 139 ? 3.74 -23.406 -10.414 1 98.44 139 SER B N 1
ATOM 2616 C CA . SER B 1 139 ? 2.432 -23.094 -10.984 1 98.44 139 SER B CA 1
ATOM 2617 C C . SER B 1 139 ? 1.312 -23.438 -10 1 98.44 139 SER B C 1
ATOM 2619 O O . SER B 1 139 ? 1.243 -24.562 -9.5 1 98.44 139 SER B O 1
ATOM 2621 N N . TRP B 1 140 ? 0.507 -22.453 -9.734 1 98.88 140 TRP B N 1
ATOM 2622 C CA . TRP B 1 140 ? -0.509 -22.656 -8.703 1 98.88 140 TRP B CA 1
ATOM 2623 C C . TRP B 1 140 ? -1.854 -22.094 -9.148 1 98.88 140 TRP B C 1
ATOM 2625 O O . TRP B 1 140 ? -1.948 -20.922 -9.531 1 98.88 140 TRP B O 1
ATOM 2635 N N . LYS B 1 141 ? -2.799 -22.969 -9.141 1 98.81 141 LYS B N 1
ATOM 2636 C CA . LYS B 1 141 ? -4.172 -22.578 -9.438 1 98.81 141 LYS B CA 1
ATOM 2637 C C . LYS B 1 141 ? -4.922 -22.188 -8.164 1 98.81 141 LYS B C 1
ATOM 2639 O O . LYS B 1 141 ? -4.914 -22.938 -7.18 1 98.81 141 LYS B O 1
ATOM 2644 N N . VAL B 1 142 ? -5.527 -21.016 -8.164 1 98.94 142 VAL B N 1
ATOM 2645 C CA . VAL B 1 142 ? -6.383 -20.641 -7.043 1 98.94 142 VAL B CA 1
ATOM 2646 C C . VAL B 1 142 ? -7.508 -21.672 -6.891 1 98.94 142 VAL B C 1
ATOM 2648 O O . VAL B 1 142 ? -8.211 -21.969 -7.859 1 98.94 142 VAL B O 1
ATOM 2651 N N . PRO B 1 143 ? -7.672 -22.203 -5.691 1 98.69 143 PRO B N 1
ATOM 2652 C CA . PRO B 1 143 ? -8.68 -23.25 -5.523 1 98.69 143 PRO B CA 1
ATOM 2653 C C . PRO B 1 143 ? -10.062 -22.812 -6.016 1 98.69 143 PRO B C 1
ATOM 2655 O O . PRO B 1 143 ? -10.422 -21.641 -5.91 1 98.69 143 PRO B O 1
ATOM 2658 N N . ASP B 1 144 ? -10.758 -23.828 -6.457 1 96.81 144 ASP B N 1
ATOM 2659 C CA . ASP B 1 144 ? -12.094 -23.562 -6.98 1 96.81 144 ASP B CA 1
ATOM 2660 C C . ASP B 1 144 ? -12.961 -22.844 -5.941 1 96.81 144 ASP B C 1
ATOM 2662 O O . ASP B 1 144 ? -12.867 -23.141 -4.746 1 96.81 144 ASP B O 1
ATOM 2666 N N . SER B 1 145 ? -13.797 -21.938 -6.316 1 96.81 145 SER B N 1
ATOM 2667 C CA . SER B 1 145 ? -14.781 -21.203 -5.527 1 96.81 145 SER B CA 1
ATOM 2668 C C . SER B 1 145 ? -14.109 -20.25 -4.551 1 96.81 145 SER B C 1
ATOM 2670 O O . SER B 1 145 ? -14.734 -19.797 -3.582 1 96.81 145 SER B O 1
ATOM 2672 N N . THR B 1 146 ? -12.797 -20.156 -4.664 1 98.81 146 THR B N 1
ATOM 2673 C CA . THR B 1 146 ? -12.078 -19.172 -3.863 1 98.81 146 THR B CA 1
ATOM 2674 C C . THR B 1 146 ? -11.414 -18.125 -4.758 1 98.81 146 THR B C 1
ATOM 2676 O O . THR B 1 146 ? -11.43 -18.266 -5.984 1 98.81 146 THR B O 1
ATOM 2679 N N . HIS B 1 147 ? -10.883 -17.094 -4.098 1 98.94 147 HIS B N 1
ATOM 2680 C CA . HIS B 1 147 ? -10.305 -15.969 -4.832 1 98.94 147 HIS B CA 1
ATOM 2681 C C . HIS B 1 147 ? -8.984 -15.531 -4.211 1 98.94 147 HIS B C 1
ATOM 2683 O O . HIS B 1 147 ? -8.82 -15.57 -2.988 1 98.94 147 HIS B O 1
ATOM 2689 N N . LEU B 1 148 ? -8.078 -15.078 -5.066 1 99 148 LEU B N 1
ATOM 2690 C CA . LEU B 1 148 ? -6.773 -14.57 -4.637 1 99 148 LEU B CA 1
ATOM 2691 C C . LEU B 1 148 ? -6.91 -13.211 -3.971 1 99 148 LEU B C 1
ATOM 2693 O O . LEU B 1 148 ? -7.336 -12.242 -4.605 1 99 148 LEU B O 1
ATOM 2697 N N . VAL B 1 149 ? -6.473 -13.117 -2.635 1 98.94 149 VAL B N 1
ATOM 2698 C CA . VAL B 1 149 ? -6.738 -11.844 -1.959 1 98.94 149 VAL B CA 1
ATOM 2699 C C . VAL B 1 149 ? -5.449 -11.297 -1.356 1 98.94 149 VAL B C 1
ATOM 2701 O O . VAL B 1 149 ? -5.379 -10.133 -0.976 1 98.94 149 VAL B O 1
ATOM 2704 N N . GLY B 1 150 ? -4.414 -12.141 -1.248 1 98.94 150 GLY B N 1
ATOM 2705 C CA . GLY B 1 150 ? -3.188 -11.688 -0.614 1 98.94 150 GLY B CA 1
ATOM 2706 C C . GLY B 1 150 ? -1.947 -12.375 -1.153 1 98.94 150 GLY B C 1
ATOM 2707 O O . GLY B 1 150 ? -2.039 -13.438 -1.767 1 98.94 150 GLY B O 1
ATOM 2708 N N . VAL B 1 151 ? -0.828 -11.766 -0.976 1 98.94 151 VAL B N 1
ATOM 2709 C CA . VAL B 1 151 ? 0.488 -12.242 -1.387 1 98.94 151 VAL B CA 1
ATOM 2710 C C . VAL B 1 151 ? 1.498 -12.008 -0.266 1 98.94 151 VAL B C 1
ATOM 2712 O O . VAL B 1 151 ? 1.492 -10.953 0.37 1 98.94 151 VAL B O 1
ATOM 2715 N N . SER B 1 152 ? 2.354 -12.977 -0.009 1 98.94 152 SER B N 1
ATOM 2716 C CA . SER B 1 152 ? 3.498 -12.812 0.882 1 98.94 152 SER B CA 1
ATOM 2717 C C . SER B 1 152 ? 4.766 -13.391 0.26 1 98.94 152 SER B C 1
ATOM 2719 O O . SER B 1 152 ? 4.723 -14.422 -0.406 1 98.94 152 SER B O 1
ATOM 2721 N N . SER B 1 153 ? 5.828 -12.703 0.451 1 98.94 153 SER B N 1
ATOM 2722 C CA . SER B 1 153 ? 7.078 -13.133 -0.166 1 98.94 153 SER B CA 1
ATOM 2723 C C . SER B 1 153 ? 8.281 -12.57 0.585 1 98.94 153 SER B C 1
ATOM 2725 O O . SER B 1 153 ? 8.195 -11.516 1.22 1 98.94 153 SER B O 1
ATOM 2727 N N . TYR B 1 154 ? 9.383 -13.289 0.511 1 98.81 154 TYR B N 1
ATOM 2728 C CA . TYR B 1 154 ? 10.648 -12.773 1.021 1 98.81 154 TYR B CA 1
ATOM 2729 C C . TYR B 1 154 ? 11.797 -13.086 0.061 1 98.81 154 TYR B C 1
ATOM 2731 O O . TYR B 1 154 ? 11.781 -14.117 -0.611 1 98.81 154 TYR B O 1
ATOM 2739 N N . HIS B 1 155 ? 12.695 -12.227 0.042 1 98.88 155 HIS B N 1
ATOM 2740 C CA . HIS B 1 155 ? 13.859 -12.32 -0.832 1 98.88 155 HIS B CA 1
ATOM 2741 C C . HIS B 1 155 ? 15.078 -12.812 -0.067 1 98.88 155 HIS B C 1
ATOM 2743 O O . HIS B 1 155 ? 15.266 -12.469 1.102 1 98.88 155 HIS B O 1
ATOM 2749 N N . ASN B 1 156 ? 15.852 -13.641 -0.72 1 98.69 156 ASN B N 1
ATOM 2750 C CA . ASN B 1 156 ? 17.141 -14.062 -0.184 1 98.69 156 ASN B CA 1
ATOM 2751 C C . ASN B 1 156 ? 18.297 -13.547 -1.04 1 98.69 156 ASN B C 1
ATOM 2753 O O . ASN B 1 156 ? 18.438 -13.938 -2.199 1 98.69 156 ASN B O 1
ATOM 2757 N N . ASN B 1 157 ? 19.188 -12.75 -0.455 1 98 157 ASN B N 1
ATOM 2758 C CA . ASN B 1 157 ? 20.25 -12.078 -1.194 1 98 157 ASN B CA 1
ATOM 2759 C C . ASN B 1 157 ? 21.328 -13.062 -1.646 1 98 157 ASN B C 1
ATOM 2761 O O . ASN B 1 157 ? 22.141 -12.742 -2.514 1 98 157 ASN B O 1
ATOM 2765 N N . TYR B 1 158 ? 21.391 -14.172 -1.031 1 97.94 158 TYR B N 1
ATOM 2766 C CA . TYR B 1 158 ? 22.312 -15.203 -1.493 1 97.94 158 TYR B CA 1
ATOM 2767 C C . TYR B 1 158 ? 21.75 -15.945 -2.699 1 97.94 158 TYR B C 1
ATOM 2769 O O . TYR B 1 158 ? 22.469 -16.203 -3.668 1 97.94 158 TYR B O 1
ATOM 2777 N N . ARG B 1 159 ? 20.469 -16.328 -2.662 1 97.94 159 ARG B N 1
ATOM 2778 C CA . ARG B 1 159 ? 19.797 -17.047 -3.73 1 97.94 159 ARG B CA 1
ATOM 2779 C C . ARG B 1 159 ? 19.359 -16.109 -4.848 1 97.94 159 ARG B C 1
ATOM 2781 O O . ARG B 1 159 ? 19.047 -16.547 -5.957 1 97.94 159 ARG B O 1
ATOM 2788 N N . GLU B 1 160 ? 19.281 -14.789 -4.516 1 98.5 160 GLU B N 1
ATOM 2789 C CA . GLU B 1 160 ? 18.828 -13.734 -5.418 1 98.5 160 GLU B CA 1
ATOM 2790 C C . GLU B 1 160 ? 17.469 -14.07 -6.031 1 98.5 160 GLU B C 1
ATOM 2792 O O . GLU B 1 160 ? 17.281 -13.922 -7.238 1 98.5 160 GLU B O 1
ATOM 2797 N N . ASP B 1 161 ? 16.594 -14.617 -5.238 1 98.81 161 ASP B N 1
ATOM 2798 C CA . ASP B 1 161 ? 15.219 -14.977 -5.598 1 98.81 161 ASP B CA 1
ATOM 2799 C C . ASP B 1 161 ? 14.289 -14.867 -4.395 1 98.81 161 ASP B C 1
ATOM 2801 O O . ASP B 1 161 ? 14.742 -14.656 -3.268 1 98.81 161 ASP B O 1
ATOM 2805 N N . ARG B 1 162 ? 13.016 -14.883 -4.652 1 98.81 162 ARG B N 1
ATOM 2806 C CA . ARG B 1 162 ? 11.984 -14.828 -3.617 1 98.81 162 ARG B CA 1
ATOM 2807 C C . ARG B 1 162 ? 11.242 -16.156 -3.514 1 98.81 162 ARG B C 1
ATOM 2809 O O . ARG B 1 162 ? 11.125 -16.891 -4.5 1 98.81 162 ARG B O 1
ATOM 2816 N N . ARG B 1 163 ? 10.742 -16.422 -2.367 1 98.88 163 ARG B N 1
ATOM 2817 C CA . ARG B 1 163 ? 9.727 -17.453 -2.15 1 98.88 163 ARG B CA 1
ATOM 2818 C C . ARG B 1 163 ? 8.344 -16.828 -2.035 1 98.88 163 ARG B C 1
ATOM 2820 O O . ARG B 1 163 ? 8.195 -15.703 -1.54 1 98.88 163 ARG B O 1
ATOM 2827 N N . TRP B 1 164 ? 7.371 -17.641 -2.498 1 98.94 164 TRP B N 1
ATOM 2828 C CA . TRP B 1 164 ? 6.059 -17.031 -2.658 1 98.94 164 TRP B CA 1
ATOM 2829 C C . TRP B 1 164 ? 4.977 -17.859 -1.982 1 98.94 164 TRP B C 1
ATOM 2831 O O . TRP B 1 164 ? 4.969 -19.094 -2.104 1 98.94 164 TRP B O 1
ATOM 2841 N N . LYS B 1 165 ? 4.102 -17.234 -1.274 1 98.81 165 LYS B N 1
ATOM 2842 C CA . LYS B 1 165 ? 2.846 -17.812 -0.813 1 98.81 165 LYS B CA 1
ATOM 2843 C C . LYS B 1 165 ? 1.673 -16.875 -1.081 1 98.81 165 LYS B C 1
ATOM 2845 O O . LYS B 1 165 ? 1.859 -15.664 -1.205 1 98.81 165 LYS B O 1
ATOM 2850 N N . TYR B 1 166 ? 0.527 -17.453 -1.142 1 98.94 166 TYR B N 1
ATOM 2851 C CA . TYR B 1 166 ? -0.653 -16.688 -1.536 1 98.94 166 TYR B CA 1
ATOM 2852 C C . TYR B 1 166 ? -1.815 -16.953 -0.586 1 98.94 166 TYR B C 1
ATOM 2854 O O . TYR B 1 166 ? -1.911 -18.031 0 1 98.94 166 TYR B O 1
ATOM 2862 N N . GLN B 1 167 ? -2.582 -15.883 -0.486 1 98.94 167 GLN B N 1
ATOM 2863 C CA . GLN B 1 167 ? -3.789 -15.984 0.328 1 98.94 167 GLN B CA 1
ATOM 2864 C C . GLN B 1 167 ? -5.039 -16.062 -0.545 1 98.94 167 GLN B C 1
ATOM 2866 O O . GLN B 1 167 ? -5.16 -15.32 -1.526 1 98.94 167 GLN B O 1
ATOM 2871 N N . TYR B 1 168 ? -5.941 -16.938 -0.187 1 98.94 168 TYR B N 1
ATOM 2872 C CA . TYR B 1 168 ? -7.199 -17.094 -0.915 1 98.94 168 TYR B CA 1
ATOM 2873 C C . TYR B 1 168 ? -8.375 -17.234 0.046 1 98.94 168 TYR B C 1
ATOM 2875 O O . TYR B 1 168 ? -8.211 -17.734 1.16 1 98.94 168 TYR B O 1
ATOM 2883 N N . CYS B 1 169 ? -9.477 -16.75 -0.356 1 98.94 169 CYS B N 1
ATOM 2884 C CA . CYS B 1 169 ? -10.68 -16.719 0.475 1 98.94 169 CYS B CA 1
ATOM 2885 C C . CYS B 1 169 ? -11.914 -17.062 -0.346 1 98.94 169 CYS B C 1
ATOM 2887 O O . CYS B 1 169 ? -11.914 -16.906 -1.569 1 98.94 169 CYS B O 1
ATOM 2889 N N . THR B 1 170 ? -12.953 -17.531 0.339 1 98.81 170 THR B N 1
ATOM 2890 C CA . THR B 1 170 ? -14.281 -17.484 -0.255 1 98.81 170 THR B CA 1
ATOM 2891 C C . THR B 1 170 ? -14.891 -16.094 -0.086 1 98.81 170 THR B C 1
ATOM 2893 O O . THR B 1 170 ? -14.398 -15.281 0.7 1 98.81 170 THR B O 1
ATOM 2896 N N . GLN B 1 171 ? -15.883 -15.797 -0.941 1 97.62 171 GLN B N 1
ATOM 2897 C CA . GLN B 1 171 ? -16.609 -14.539 -0.813 1 97.62 171 GLN B CA 1
ATOM 2898 C C . GLN B 1 171 ? -18.078 -14.781 -0.492 1 97.62 171 GLN B C 1
ATOM 2900 O O . GLN B 1 171 ? -18.672 -15.766 -0.949 1 97.62 171 GLN B O 1
ATOM 2905 N N . GLN B 1 172 ? -18.641 -13.852 0.275 1 96.44 172 GLN B N 1
ATOM 2906 C CA . GLN B 1 172 ? -20.062 -13.875 0.573 1 96.44 172 GLN B CA 1
ATOM 2907 C C . GLN B 1 172 ? -20.641 -12.469 0.623 1 96.44 172 GLN B C 1
ATOM 2909 O O . GLN B 1 172 ? -19.891 -11.492 0.743 1 96.44 172 GLN B O 1
ATOM 2914 N N . LYS B 1 173 ? -22 -12.406 0.481 1 93.25 173 LYS B N 1
ATOM 2915 C CA . LYS B 1 173 ? -22.656 -11.125 0.696 1 93.25 173 LYS B CA 1
ATOM 2916 C C . LYS B 1 173 ? -22.641 -10.727 2.17 1 93.25 173 LYS B C 1
ATOM 2918 O O . LYS B 1 173 ? -22.75 -11.586 3.049 1 93.25 173 LYS B O 1
ATOM 2923 N N . CYS B 1 174 ? -22.422 -9.398 2.271 1 89.12 174 CYS B N 1
ATOM 2924 C CA . CYS B 1 174 ? -22.438 -8.914 3.646 1 89.12 174 CYS B CA 1
ATOM 2925 C C . CYS B 1 174 ? -23.031 -7.516 3.725 1 89.12 174 CYS B C 1
ATOM 2927 O O . CYS B 1 174 ? -23.078 -6.801 2.723 1 89.12 174 CYS B O 1
#

pLDDT: mean 91.26, std 18.49, range [26.7, 99.0]

Foldseek 3Di:
DPPPPPPPPPPPPCLPDDDVDPFQDDQQFKHKDFDPWQKAWFKKKWAADQVSLDITIDTDIDHHHPDGWDKDKDDFQDDQQGWGKDFAPDQWAWGIKIWGADSVSLGITIMTMTIDDPQKHWDDKDKDDFQADQRGIGMDGQDPQKGWGMKTWGADSVSSGITIMTMITHMDGD/DDPPDPPPPPPPPCLPDDDVDPFQDDQQFKHWDFAPWQKAWFKKKWAADQVSLDITIDTDIDHHHPDGWDKDKDDFQDDQQGWGKDFAPDQWAWGIKIWGADSVSLGITIMTMTIDDPQKHWDDKDKDDFQADQRGIGMDGQDPQKGWGMKTWGADSVSSGITIMTMITHMDGD

Secondary structure (DSSP, 8-state):
----------------PPPS---SS-TTS-EEEEPPTTEEEEEEEEEEETTTTEEEEEEEEEE--SSPPEEEE------TT--EEEE-STT-EEEEEEEEEETTTTEEEEEEEEEE-TTEEEEEEEEPPP---TT--EEEEPPTT-EEEEEEEEEETTTTEEEEEEEEEEEEE-/----------------PPPS---SS-TTS-EEEEPPTTEEEEEEEEEEETTTTEEEEEEEEEE--SSPPEEEE------TT--EEEE-STT-EEEEEEEEEETTTTEEEEEEEEEE-TTEEEEEEEE------TT--EEEEPPTT-EEEEEEEEEETTTTEEEEEEEEEEEEE-

InterPro domains:
  IPR026645 Dermatopontin [PF14704] (25-171)
  IPR026645 Dermatopontin [PTHR15040] (17-173)

Organism: Scyliorhinus torazame (NCBI:txid75743)

Solvent-accessible surface area (backbone atoms only — not comparable to full-atom values): 19098 Å² total; per-residue (Å²): 135,84,80,78,78,80,80,79,79,76,80,72,72,82,76,73,75,82,65,98,68,78,55,64,36,52,74,73,37,61,35,74,48,67,42,58,91,42,30,24,47,32,31,44,32,38,40,44,39,82,89,71,28,36,59,36,39,36,76,41,62,35,86,70,52,93,55,86,55,54,70,43,73,51,54,43,49,35,50,73,68,42,61,37,77,47,63,43,63,86,43,16,32,37,25,28,42,36,34,42,46,37,83,89,71,30,35,56,34,41,27,44,26,28,33,33,52,87,54,37,33,60,42,79,69,47,68,52,65,69,61,32,53,74,67,37,62,38,72,48,67,54,54,87,85,41,42,37,28,27,46,32,38,41,49,38,86,86,76,30,35,56,35,41,27,42,25,34,22,29,72,43,82,92,138,86,80,78,79,82,81,81,78,76,80,74,73,81,75,73,76,82,66,98,67,79,53,66,37,52,73,75,38,61,34,74,49,66,42,59,91,42,29,24,47,35,31,44,34,38,40,43,39,81,89,71,27,35,60,36,39,36,76,40,62,36,85,70,50,93,54,88,55,54,70,44,71,52,54,44,50,37,49,75,68,42,62,38,76,46,63,44,63,87,45,16,32,38,24,28,43,36,34,41,46,37,83,88,72,28,34,57,32,39,26,44,26,28,32,33,53,87,57,38,34,60,42,78,70,48,68,53,63,69,63,33,53,74,68,37,60,36,73,48,67,55,56,85,85,41,41,37,27,29,45,32,38,42,47,37,85,86,76,30,36,56,36,41,30,42,25,34,22,29,74,43,81,92

Nearest PDB structures (foldseek):
  8j1j-assembly1_A  TM=3.230E-01  e=4.051E-01  Sulfoacidibacillus thermotolerans
  8j1j-assembly1_B  TM=3.253E-01  e=6.523E-01  Sulfoacidibacillus thermotolerans
  8j12-assembly1_A  TM=3.108E-01  e=3.644E-01  Sulfoacidibacillus thermotolerans
  8j12-assembly1_B  TM=3.402E-01  e=1.108E+00  Sulfoacidibacillus thermotolerans
  8j1j-assembly1_A  TM=3.230E-01  e=4.165E-01  Sulfoacidibacillus thermotolerans

Sequence (348 aa):
MRTLGLLIIIIAGIHGEPPDNRWLNEFDDKLLFTCPTLNTIGLISSQHHSYYEDRLWDFKCKATFSELPTCAWTNYVNNMDEEFAFTCPFGSIITGVEAYHSNYYEDRRWKFYCCRVANTCNKDCFWTDYLNLFDGYFSWKVPDSTHLVGVSSYHNNYREDRRWKYQYCTQQKCMRTLGLLIIIIAGIHGEPPDNRWLNEFDDKLLFTCPTLNTIGLISSQHHSYYEDRLWDFKCKATFSELPTCAWTNYVNNMDEEFAFTCPFGSIITGVEAYHSNYYEDRRWKFYCCRVANTCNKDCFWTDYLNLFDGYFSWKVPDSTHLVGVSSYHNNYREDRRWKYQYCTQQKC

Radius of gyration: 24.54 Å; Cα contacts (8 Å, |Δi|>4): 835; chains: 2; bounding box: 46×121×47 Å